Protein 5IZ4 (pdb70)

Nearest PDB structures (foldseek):
  5iz4-assembly1_A  TM=1.004E+00  e=1.289E-55  Paraburkholderia xenovorans LB400
  5bt9-assembly5_D  TM=8.718E-01  e=6.314E-19  Brucella canis ATCC 23365
  7ulh-assembly1_E  TM=8.656E-01  e=2.278E-17  Mycobacterium avium 104
  7ulh-assembly1_C  TM=8.323E-01  e=1.886E-17  Mycobacterium avium 104
  7ulh-assembly1_F  TM=8.378E-01  e=9.681E-17  Mycobacterium avium 104

InterPro domains:
  IPR002347 Short-chain dehydrogenase/reductase SDR [PF13561] (13-258)
  IPR002347 Short-chain dehydrogenase/reductase SDR [PR00080] (85-96)
  IPR002347 Short-chain dehydrogenase/reductase SDR [PR00080] (145-153)
  IPR002347 Short-chain dehydrogenase/reductase SDR [PR00080] (165-184)
  IPR002347 Short-chain dehydrogenase/reductase SDR [PR00081] (8-25)
  IPR002347 Short-chain dehydrogenase/reductase SDR [PR00081] (85-96)
  IPR002347 Short-chain dehydrogenase/reductase SDR [PR00081] (139-155)
  IPR002347 Short-chain dehydrogenase/reductase SDR [PR00081] (165-184)
  IPR002347 Short-chain dehydrogenase/reductase SDR [PR00081] (185-202)
  IPR002347 Short-chain dehydrogenase/reductase SDR [PR00081] (223-243)
  IPR020904 Short-chain dehydrogenase/reductase, conserved site [PS00061] (152-180)
  IPR036291 NAD(P)-binding domain superfamily [SSF51735] (8-260)

Organism: Paraburkholderia xenovorans (strain LB400) (NCBI:txid266265)

Sequence (247 aa):
QSSTPVCVITGSASGIGAATALRFAQQAGWSVAIGNFDDSTRDAASTVEALCRDAGAQTLIFDADVGKDADCRHHAVDMMVASRRWQRIDALINCAGTTRVIPHNAFDDQIDDFEFERVVYRVNLIGLYQMTRAAVPLLRESASATRRSTSVVNVSSLAGLNGTGSSIAYAASKGAVNTLTLSLARNLAPHIRVNALAPGMVDDDGGVLSRMTESAPLKRVSRPAEEIAELAWFLTAHAPAITGQVIIAAENGLLLG

Structure (mmCIF, N/CA/C/O backbone):
data_5IZ4
#
_entry.id   5IZ4
#
_cell.length_a   84.610
_cell.length_b   84.610
_cell.length_c   135.250
_cell.angle_alpha   90.000
_cell.angle_beta   90.000
_cell.angle_gamma   90.000
#
_symmetry.space_group_name_H-M   'I 4 2 2'
#
loop_
_entity.id
_entity.type
_entity.pdbx_description
1 polymer 'Putative short-chain dehydrogenase/reductase'
2 non-polymer "ADENOSINE-5'-DIPHOSPHATE"
3 non-polymer (4R)-2-METHYLPENTANE-2,4-DIOL
4 water water
#
loop_
_atom_site.group_PDB
_atom_site.id
_atom_site.type_symbol
_atom_site.label_atom_id
_atom_site.label_alt_id
_atom_site.label_comp_id
_atom_site.label_asym_id
_atom_site.label_entity_id
_atom_site.label_seq_id
_atom_site.pdbx_PDB_ins_code
_atom_site.Cartn_x
_atom_site.Cartn_y
_atom_site.Cartn_z
_atom_site.occupancy
_atom_site.B_iso_or_equiv
_atom_site.auth_seq_id
_atom_site.auth_comp_id
_atom_site.auth_asym_id
_atom_site.auth_atom_id
_atom_site.pdbx_PDB_model_num
ATOM 1 N N . GLN A 1 11 ? -5.783 10.612 13.974 1.00 52.91 3 GLN A N 1
ATOM 2 C CA . GLN A 1 11 ? -7.118 11.073 14.342 1.00 55.10 3 GLN A CA 1
ATOM 3 C C . GLN A 1 11 ? -7.062 12.384 15.116 1.00 52.12 3 GLN A C 1
ATOM 4 O O . GLN A 1 11 ? -6.009 12.778 15.614 1.00 50.05 3 GLN A O 1
ATOM 10 N N . SER A 1 12 ? -8.206 13.054 15.212 1.00 49.82 4 SER A N 1
ATOM 11 C CA . SER A 1 12 ? -8.277 14.314 15.937 1.00 48.37 4 SER A CA 1
ATOM 12 C C . SER A 1 12 ? -8.103 14.084 17.433 1.00 41.60 4 SER A C 1
ATOM 13 O O . SER A 1 12 ? -8.514 13.057 17.980 1.00 40.47 4 SER A O 1
ATOM 16 N N . SER A 1 13 ? -7.478 15.055 18.096 1.00 40.17 5 SER A N 1
ATOM 17 C CA . SER A 1 13 ? -7.313 15.020 19.542 1.00 38.18 5 SER A CA 1
ATOM 18 C C . SER A 1 13 ? -8.499 15.626 20.283 1.00 32.93 5 SER A C 1
ATOM 19 O O . SER A 1 13 ? -8.494 15.653 21.516 1.00 40.11 5 SER A O 1
ATOM 22 N N . THR A 1 14 ? -9.510 16.099 19.565 1.00 28.34 6 THR A N 1
ATOM 23 C CA . THR A 1 14 ? -10.728 16.631 20.149 1.00 26.36 6 THR A CA 1
ATOM 24 C C . THR A 1 14 ? -11.885 15.673 19.903 1.00 25.16 6 THR A C 1
ATOM 25 O O . THR A 1 14 ? -12.033 15.181 18.777 1.00 26.34 6 THR A O 1
ATOM 29 N N . PRO A 1 15 ? -12.718 15.378 20.904 1.00 24.93 7 PRO A N 1
ATOM 30 C CA . PRO A 1 15 ? -13.821 14.431 20.687 1.00 22.40 7 PRO A CA 1
ATOM 31 C C . PRO A 1 15 ? -14.841 14.971 19.691 1.00 26.69 7 PRO A C 1
ATOM 32 O O . PRO A 1 15 ? -14.982 16.183 19.500 1.00 25.24 7 PRO A O 1
ATOM 36 N N . VAL A 1 16 ? -15.556 14.044 19.054 1.00 21.93 8 VAL A N 1
ATOM 37 C CA . VAL A 1 16 ? -16.471 14.345 17.954 1.00 19.81 8 VAL A CA 1
ATOM 38 C C . VAL A 1 16 ? -17.882 13.890 18.309 1.00 18.09 8 VAL A C 1
ATOM 39 O O . VAL A 1 16 ? -18.083 12.746 18.745 1.00 18.82 8 VAL A O 1
ATOM 43 N N . CYS A 1 17 ? -18.859 14.769 18.082 1.00 17.24 9 CYS A N 1
ATOM 44 C CA . CYS A 1 17 ? -20.269 14.424 18.196 1.00 18.18 9 CYS A CA 1
ATOM 45 C C . CYS A 1 17 ? -20.935 14.531 16.833 1.00 21.08 9 CYS A C 1
ATOM 46 O O . CYS A 1 17 ? -20.763 15.537 16.136 1.00 20.24 9 CYS A O 1
ATOM 49 N N . VAL A 1 18 ? -21.679 13.489 16.450 1.00 19.51 10 VAL A N 1
ATOM 50 C CA . VAL A 1 18 ? -22.476 13.475 15.223 1.00 17.82 10 VAL A CA 1
ATOM 51 C C . VAL A 1 18 ? -23.942 13.641 15.606 1.00 21.79 10 VAL A C 1
ATOM 52 O O . VAL A 1 18 ? -24.453 12.905 16.458 1.00 17.55 10 VAL A O 1
ATOM 56 N N . ILE A 1 19 ? -24.625 14.605 14.990 1.00 15.29 11 ILE A N 1
ATOM 57 C CA . ILE A 1 19 ? -26.013 14.921 15.333 1.00 16.99 11 ILE A CA 1
ATOM 58 C C . ILE A 1 19 ? -26.853 14.840 14.061 1.00 19.51 11 ILE A C 1
ATOM 59 O O . ILE A 1 19 ? -26.651 15.637 13.137 1.00 23.20 11 ILE A O 1
ATOM 64 N N . THR A 1 20 ? -27.796 13.892 14.005 1.00 18.08 12 THR A N 1
ATOM 65 C CA . THR A 1 20 ? -28.776 13.966 12.923 1.00 17.41 12 THR A CA 1
ATOM 66 C C . THR A 1 20 ? -29.941 14.847 13.358 1.00 19.63 12 THR A C 1
ATOM 67 O O . THR A 1 20 ? -30.120 15.133 14.539 1.00 19.13 12 THR A O 1
ATOM 71 N N . GLY A 1 21 ? -30.739 15.282 12.384 1.00 18.03 13 GLY A N 1
ATOM 72 C CA . GLY A 1 21 ? -31.788 16.231 12.706 1.00 19.29 13 GLY A CA 1
ATOM 73 C C . GLY A 1 21 ? -31.245 17.525 13.254 1.00 21.72 13 GLY A C 1
ATOM 74 O O . GLY A 1 21 ? -31.906 18.179 14.072 1.00 23.00 13 GLY A O 1
ATOM 75 N N . SER A 1 22 ? -30.051 17.919 12.821 1.00 19.78 14 SER A N 1
ATOM 76 C CA . SER A 1 22 ? -29.328 19.009 13.461 1.00 20.01 14 SER A CA 1
ATOM 77 C C . SER A 1 22 ? -29.705 20.383 12.935 1.00 22.30 14 SER A C 1
ATOM 78 O O . SER A 1 22 ? -29.192 21.387 13.448 1.00 23.24 14 SER A O 1
ATOM 81 N N . ALA A 1 23 ? -30.595 20.462 11.943 1.00 22.35 15 ALA A N 1
ATOM 82 C CA . ALA A 1 23 ? -30.948 21.754 11.366 1.00 22.98 15 ALA A CA 1
ATOM 83 C C . ALA A 1 23 ? -31.867 22.579 12.253 1.00 24.76 15 ALA A C 1
ATOM 84 O O . ALA A 1 23 ? -31.979 23.793 12.043 1.00 24.20 15 ALA A O 1
ATOM 86 N N . SER A 1 24 ? -32.530 21.961 13.230 1.00 20.51 16 SER A N 1
ATOM 87 C CA . SER A 1 24 ? -33.548 22.670 13.990 1.00 23.23 16 SER A CA 1
ATOM 88 C C . SER A 1 24 ? -33.826 21.914 15.278 1.00 21.50 16 SER A C 1
ATOM 89 O O . SER A 1 24 ? -33.315 20.814 15.501 1.00 23.56 16 SER A O 1
ATOM 92 N N . GLY A 1 25 ? -34.645 22.538 16.124 1.00 25.69 17 GLY A N 1
ATOM 93 C CA . GLY A 1 25 ? -35.187 21.880 17.302 1.00 26.76 17 GLY A CA 1
ATOM 94 C C . GLY A 1 25 ? -34.119 21.306 18.210 1.00 22.85 17 GLY A C 1
ATOM 95 O O . GLY A 1 25 ? -33.085 21.932 18.480 1.00 21.76 17 GLY A O 1
ATOM 96 N N . ILE A 1 26 ? -34.379 20.088 18.692 1.00 20.64 18 ILE A N 1
ATOM 97 C CA . ILE A 1 26 ? -33.506 19.455 19.681 1.00 18.46 18 ILE A CA 1
ATOM 98 C C . ILE A 1 26 ? -32.118 19.208 19.103 1.00 21.64 18 ILE A C 1
ATOM 99 O O . ILE A 1 26 ? -31.103 19.412 19.778 1.00 22.25 18 ILE A O 1
ATOM 104 N N . GLY A 1 27 ? -32.046 18.746 17.853 1.00 18.23 19 GLY A N 1
ATOM 105 C CA . GLY A 1 27 ? -30.745 18.499 17.255 1.00 16.00 19 GLY A CA 1
ATOM 106 C C . GLY A 1 27 ? -29.904 19.757 17.153 1.00 16.90 19 GLY A C 1
ATOM 107 O O . GLY A 1 27 ? -28.710 19.749 17.474 1.00 20.42 19 GLY A O 1
ATOM 108 N N . ALA A 1 28 ? -30.515 20.860 16.712 1.00 20.60 20 ALA A N 1
ATOM 109 C CA . ALA A 1 28 ? -29.797 22.130 16.645 1.00 17.84 20 ALA A CA 1
ATOM 110 C C . ALA A 1 28 ? -29.289 22.545 18.021 1.00 19.72 20 ALA A C 1
ATOM 111 O O . ALA A 1 28 ? -28.138 22.975 18.173 1.00 21.89 20 ALA A O 1
ATOM 113 N N . ALA A 1 29 ? -30.147 22.444 19.033 1.00 20.91 21 ALA A N 1
ATOM 114 C CA . ALA A 1 29 ? -29.731 22.793 20.388 1.00 18.22 21 ALA A CA 1
ATOM 115 C C . ALA A 1 29 ? -28.627 21.869 20.888 1.00 18.79 21 ALA A C 1
ATOM 116 O O . ALA A 1 29 ? -27.753 22.297 21.654 1.00 20.94 21 ALA A O 1
ATOM 118 N N . THR A 1 30 ? -28.657 20.601 20.474 1.00 17.05 22 THR A N 1
ATOM 119 C CA . THR A 1 30 ? -27.652 19.646 20.935 1.00 20.17 22 THR A CA 1
ATOM 120 C C . THR A 1 30 ? -26.305 19.894 20.269 1.00 18.61 22 THR A C 1
ATOM 121 O O . THR A 1 30 ? -25.263 19.824 20.927 1.00 19.53 22 THR A O 1
ATOM 125 N N . ALA A 1 31 ? -26.300 20.189 18.966 1.00 18.74 23 ALA A N 1
ATOM 126 C CA . ALA A 1 31 ? -25.049 20.576 18.329 1.00 17.67 23 ALA A CA 1
ATOM 127 C C . ALA A 1 31 ? -24.417 21.751 19.066 1.00 20.29 23 ALA A C 1
ATOM 128 O O . ALA A 1 31 ? -23.213 21.750 19.347 1.00 20.24 23 ALA A O 1
ATOM 130 N N . LEU A 1 32 ? -25.225 22.751 19.416 1.00 18.17 24 LEU A N 1
ATOM 131 C CA . LEU A 1 32 ? -24.697 23.922 20.104 1.00 18.94 24 LEU A CA 1
ATOM 132 C C . LEU A 1 32 ? -24.116 23.553 21.466 1.00 20.31 24 LEU A C 1
ATOM 133 O O . LEU A 1 32 ? -23.030 24.019 21.834 1.00 21.17 24 LEU A O 1
ATOM 138 N N . ARG A 1 33 ? -24.816 22.705 22.221 1.00 19.81 25 ARG A N 1
ATOM 139 C CA . ARG A 1 33 ? -24.343 22.345 23.557 1.00 19.55 25 ARG A CA 1
ATOM 140 C C . ARG A 1 33 ? -23.018 21.595 23.493 1.00 20.88 25 ARG A C 1
ATOM 141 O O . ARG A 1 33 ? -22.119 21.840 24.310 1.00 22.14 25 ARG A O 1
ATOM 149 N N . PHE A 1 34 ? -22.876 20.672 22.537 1.00 20.27 26 PHE A N 1
ATOM 150 C CA . PHE A 1 34 ? -21.590 20.000 22.383 1.00 20.65 26 PHE A CA 1
ATOM 151 C C . PHE A 1 34 ? -20.517 20.981 21.921 1.00 18.64 26 PHE A C 1
ATOM 152 O O . PHE A 1 34 ? -19.369 20.908 22.374 1.00 20.95 26 PHE A O 1
ATOM 160 N N . ALA A 1 35 ? -20.882 21.935 21.054 1.00 21.51 27 ALA A N 1
ATOM 161 C CA . ALA A 1 35 ? -19.926 22.966 20.653 1.00 20.21 27 ALA A CA 1
ATOM 162 C C . ALA A 1 35 ? -19.451 23.780 21.854 1.00 23.73 27 ALA A C 1
ATOM 163 O O . ALA A 1 35 ? -18.263 24.107 21.968 1.00 22.82 27 ALA A O 1
ATOM 165 N N . GLN A 1 36 ? -20.369 24.117 22.763 1.00 19.44 28 GLN A N 1
ATOM 166 C CA A GLN A 1 36 ? -20.005 24.861 23.963 0.67 24.56 28 GLN A CA 1
ATOM 167 C CA B GLN A 1 36 ? -19.991 24.867 23.956 0.33 24.40 28 GLN A CA 1
ATOM 168 C C . GLN A 1 36 ? -19.075 24.067 24.870 1.00 27.19 28 GLN A C 1
ATOM 169 O O . GLN A 1 36 ? -18.317 24.662 25.645 1.00 26.23 28 GLN A O 1
ATOM 180 N N . ALA A 1 37 ? -19.113 22.742 24.783 1.00 24.25 29 ALA A N 1
ATOM 181 C CA . ALA A 1 37 ? -18.235 21.880 25.556 1.00 25.74 29 ALA A CA 1
ATOM 182 C C . ALA A 1 37 ? -16.864 21.704 24.920 1.00 30.21 29 ALA A C 1
ATOM 183 O O . ALA A 1 37 ? -16.011 21.021 25.501 1.00 30.23 29 ALA A O 1
ATOM 185 N N . GLY A 1 38 ? -16.627 22.296 23.752 1.00 27.57 30 GLY A N 1
ATOM 186 C CA . GLY A 1 38 ? -15.357 22.153 23.079 1.00 26.24 30 GLY A CA 1
ATOM 187 C C . GLY A 1 38 ? -15.284 21.019 22.085 1.00 27.70 30 GLY A C 1
ATOM 188 O O . GLY A 1 38 ? -14.243 20.859 21.434 1.00 34.40 30 GLY A O 1
ATOM 189 N N . TRP A 1 39 ? -16.353 20.242 21.927 1.00 20.77 31 TRP A N 1
ATOM 190 C CA . TRP A 1 39 ? -16.334 19.138 20.974 1.00 20.64 31 TRP A CA 1
ATOM 191 C C . TRP A 1 39 ? -16.439 19.647 19.542 1.00 21.61 31 TRP A C 1
ATOM 192 O O . TRP A 1 39 ? -16.996 20.716 19.272 1.00 25.20 31 TRP A O 1
ATOM 203 N N . SER A 1 40 ? -15.894 18.862 18.618 1.00 22.37 32 SER A N 1
ATOM 204 C CA . SER A 1 40 ? -16.171 19.055 17.205 1.00 21.75 32 SER A CA 1
ATOM 205 C C . SER A 1 40 ? -17.525 18.439 16.891 1.00 19.37 32 SER A C 1
ATOM 206 O O . SER A 1 40 ? -17.869 17.371 17.410 1.00 21.22 32 SER A O 1
ATOM 209 N N . VAL A 1 41 ? -18.309 19.105 16.047 1.00 20.58 33 VAL A N 1
ATOM 210 C CA . VAL A 1 41 ? -19.676 18.667 15.791 1.00 17.90 33 VAL A CA 1
ATOM 211 C C . VAL A 1 41 ? -19.859 18.430 14.301 1.00 20.13 33 VAL A C 1
ATOM 212 O O . VAL A 1 41 ? -19.462 19.264 13.474 1.00 24.32 33 VAL A O 1
ATOM 216 N N . ALA A 1 42 ? -20.408 17.261 13.965 1.00 17.39 34 ALA A N 1
ATOM 217 C CA . ALA A 1 42 ? -20.835 16.945 12.606 1.00 18.42 34 ALA A CA 1
ATOM 218 C C . ALA A 1 42 ? -22.336 17.210 12.541 1.00 22.38 34 ALA A C 1
ATOM 219 O O . ALA A 1 42 ? -23.132 16.496 13.165 1.00 20.81 34 ALA A O 1
ATOM 221 N N . ILE A 1 43 ? -22.710 18.256 11.813 1.00 18.72 35 ILE A N 1
ATOM 222 C CA . ILE A 1 43 ? -24.067 18.789 11.818 1.00 17.32 35 ILE A CA 1
ATOM 223 C C . ILE A 1 43 ? -24.848 18.110 10.701 1.00 24.16 35 ILE A C 1
ATOM 224 O O . ILE A 1 43 ? -24.594 18.342 9.514 1.00 25.48 35 ILE A O 1
ATOM 229 N N . GLY A 1 44 ? -25.793 17.256 11.077 1.00 19.60 36 GLY A N 1
ATOM 230 C CA . GLY A 1 44 ? -26.551 16.528 10.081 1.00 18.67 36 GLY A CA 1
ATOM 231 C C . GLY A 1 44 ? -27.729 17.306 9.552 1.00 22.35 36 GLY A C 1
ATOM 232 O O . GLY A 1 44 ? -28.709 17.532 10.266 1.00 24.24 36 GLY A O 1
ATOM 233 N N . ASN A 1 45 ? -27.626 17.734 8.301 1.00 20.56 37 ASN A N 1
ATOM 234 C CA . ASN A 1 45 ? -28.693 18.432 7.607 1.00 24.32 37 ASN A CA 1
ATOM 235 C C . ASN A 1 45 ? -29.521 17.432 6.810 1.00 22.39 37 ASN A C 1
ATOM 236 O O . ASN A 1 45 ? -28.997 16.442 6.295 1.00 26.86 37 ASN A O 1
ATOM 241 N N . PHE A 1 46 ? -30.823 17.710 6.695 1.00 23.06 38 PHE A N 1
ATOM 242 C CA . PHE A 1 46 ? -31.709 16.830 5.925 1.00 24.93 38 PHE A CA 1
ATOM 243 C C . PHE A 1 46 ? -31.521 17.041 4.420 1.00 24.97 38 PHE A C 1
ATOM 244 O O . PHE A 1 46 ? -30.935 16.197 3.733 1.00 31.09 38 PHE A O 1
ATOM 252 N N . ASP A 1 47 ? -32.018 18.156 3.882 1.00 27.16 39 ASP A N 1
ATOM 253 C CA . ASP A 1 47 ? -31.988 18.367 2.430 1.00 26.95 39 ASP A CA 1
ATOM 254 C C . ASP A 1 47 ? -31.918 19.865 2.139 1.00 27.44 39 ASP A C 1
ATOM 255 O O . ASP A 1 47 ? -31.614 20.671 3.019 1.00 29.05 39 ASP A O 1
ATOM 260 N N . ASP A 1 48 ? -32.201 20.252 0.887 1.00 29.52 40 ASP A N 1
ATOM 261 C CA . ASP A 1 48 ? -32.079 21.666 0.548 1.00 34.79 40 ASP A CA 1
ATOM 262 C C . ASP A 1 48 ? -33.038 22.534 1.354 1.00 35.09 40 ASP A C 1
ATOM 263 O O . ASP A 1 48 ? -32.718 23.690 1.656 1.00 35.71 40 ASP A O 1
ATOM 268 N N . SER A 1 49 ? -34.206 22.001 1.725 1.00 40.07 41 SER A N 1
ATOM 269 C CA . SER A 1 49 ? -35.188 22.806 2.443 1.00 41.38 41 SER A CA 1
ATOM 270 C C . SER A 1 49 ? -34.733 23.171 3.852 1.00 31.85 41 SER A C 1
ATOM 271 O O . SER A 1 49 ? -35.203 24.175 4.396 1.00 34.13 41 SER A O 1
ATOM 274 N N . THR A 1 50 ? -33.827 22.397 4.451 1.00 28.48 42 THR A N 1
ATOM 275 C CA . THR A 1 50 ? -33.346 22.668 5.802 1.00 30.91 42 THR A CA 1
ATOM 276 C C . THR A 1 50 ? -31.939 23.258 5.835 1.00 32.06 42 THR A C 1
ATOM 277 O O . THR A 1 50 ? -31.437 23.575 6.920 1.00 30.48 42 THR A O 1
ATOM 281 N N . ARG A 1 51 ? -31.311 23.463 4.675 1.00 30.78 43 ARG A N 1
ATOM 282 C CA . ARG A 1 51 ? -29.887 23.785 4.654 1.00 30.08 43 ARG A CA 1
ATOM 283 C C . ARG A 1 51 ? -29.598 25.157 5.252 1.00 29.87 43 ARG A C 1
ATOM 284 O O . ARG A 1 51 ? -28.583 25.334 5.934 1.00 30.58 43 ARG A O 1
ATOM 292 N N . ASP A 1 52 ? -30.458 26.148 4.994 1.00 31.14 44 ASP A N 1
ATOM 293 C CA . ASP A 1 52 ? -30.218 27.476 5.552 1.00 31.13 44 ASP A CA 1
ATOM 294 C C . ASP A 1 52 ? -30.223 27.436 7.071 1.00 31.35 44 ASP A C 1
ATOM 295 O O . ASP A 1 52 ? -29.367 28.054 7.719 1.00 33.31 44 ASP A O 1
ATOM 300 N N . ALA A 1 53 ? -31.179 26.710 7.656 1.00 29.99 45 ALA A N 1
ATOM 301 C CA . ALA A 1 53 ? -31.197 26.556 9.108 1.00 26.20 45 ALA A CA 1
ATOM 302 C C . ALA A 1 53 ? -29.931 25.866 9.600 1.00 28.69 45 ALA A C 1
ATOM 303 O O . ALA A 1 53 ? -29.338 26.278 10.607 1.00 24.91 45 ALA A O 1
ATOM 305 N N . ALA A 1 54 ? -29.502 24.811 8.899 1.00 27.37 46 ALA A N 1
ATOM 306 C CA . ALA A 1 54 ? -28.284 24.099 9.281 1.00 26.34 46 ALA A CA 1
ATOM 307 C C . ALA A 1 54 ? -27.070 25.021 9.261 1.00 23.13 46 ALA A C 1
ATOM 308 O O . ALA A 1 54 ? -26.192 24.929 10.131 1.00 24.91 46 ALA A O 1
ATOM 310 N N . SER A 1 55 ? -27.001 25.909 8.268 1.00 25.81 47 SER A N 1
ATOM 311 C CA . SER A 1 55 ? -25.864 26.818 8.159 1.00 27.74 47 SER A CA 1
ATOM 312 C C . SER A 1 55 ? -25.838 27.808 9.310 1.00 28.48 47 SER A C 1
ATOM 313 O O . SER A 1 55 ? -24.761 28.186 9.782 1.00 28.69 47 SER A O 1
ATOM 316 N N . THR A 1 56 ? -27.015 28.238 9.777 1.00 28.05 48 THR A N 1
ATOM 317 C CA . THR A 1 56 ? -27.078 29.086 10.962 1.00 27.02 48 THR A CA 1
ATOM 318 C C 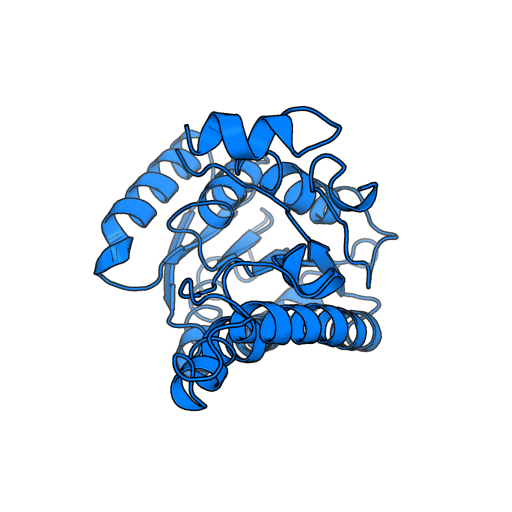. THR A 1 56 ? -26.618 28.327 12.199 1.00 26.67 48 THR A C 1
ATOM 319 O O . THR A 1 56 ? -25.869 28.868 13.022 1.00 25.92 48 THR A O 1
ATOM 323 N N . VAL A 1 57 ? -27.062 27.074 12.347 1.00 23.04 49 VAL A N 1
ATOM 324 C CA . VAL A 1 57 ? -26.584 26.235 13.446 1.00 23.34 49 VAL A CA 1
ATOM 325 C C . VAL A 1 57 ? -25.064 26.125 13.406 1.00 24.93 49 VAL A C 1
ATOM 326 O O . VAL A 1 57 ? -24.391 26.259 14.437 1.00 22.30 49 VAL A O 1
ATOM 330 N N . GLU A 1 58 ? -24.498 25.900 12.214 1.00 23.76 50 GLU A N 1
ATOM 331 C CA . GLU A 1 58 ? -23.045 25.801 12.106 1.00 26.81 50 GLU A CA 1
ATOM 332 C C . GLU A 1 58 ? -22.371 27.095 12.532 1.00 25.52 50 GLU A C 1
ATOM 333 O O . GLU A 1 58 ? -21.361 27.069 13.248 1.00 24.38 50 GLU A O 1
ATOM 339 N N . ALA A 1 59 ? -22.910 28.240 12.098 1.00 24.46 51 ALA A N 1
ATOM 340 C CA . ALA A 1 59 ? -22.314 29.520 12.465 1.00 27.93 51 ALA A CA 1
ATOM 341 C C . ALA A 1 59 ? -22.312 29.705 13.974 1.00 26.94 51 ALA A C 1
ATOM 342 O O . ALA A 1 59 ? -21.334 30.199 14.548 1.00 27.87 51 ALA A O 1
ATOM 344 N N . LEU A 1 60 ? -23.394 29.304 14.634 1.00 24.14 52 LEU A N 1
ATOM 345 C CA . LEU A 1 60 ? -23.457 29.435 16.087 1.00 23.69 52 LEU A CA 1
ATOM 346 C C . LEU A 1 60 ? -22.476 28.493 16.781 1.00 22.60 52 LEU A C 1
ATOM 347 O O . LEU A 1 60 ? -21.872 28.859 17.800 1.00 24.50 52 LEU A O 1
ATOM 352 N N . CYS A 1 61 ? -22.318 27.274 16.257 1.00 24.92 53 CYS A N 1
ATOM 353 C CA . CYS A 1 61 ? -21.373 26.329 16.848 1.00 22.44 53 CYS A CA 1
ATOM 354 C C . CYS A 1 61 ? -19.936 26.808 16.686 1.00 27.01 53 CYS A C 1
ATOM 355 O O . CYS A 1 61 ? -19.105 26.618 17.586 1.00 24.99 53 CYS A O 1
ATOM 358 N N . ARG A 1 62 ? -19.618 27.407 15.535 1.00 23.14 54 ARG A N 1
ATOM 359 C CA . ARG A 1 62 ? -18.282 27.958 15.341 1.00 24.28 54 ARG A CA 1
ATOM 360 C C . ARG A 1 62 ? -18.045 29.151 16.254 1.00 26.40 54 ARG A C 1
ATOM 361 O O . ARG A 1 62 ? -16.930 29.350 16.751 1.00 29.20 54 ARG A O 1
ATOM 369 N N . ASP A 1 63 ? -19.079 29.970 16.462 1.00 28.67 55 ASP A N 1
ATOM 370 C CA . ASP A 1 63 ? -18.972 31.086 17.394 1.00 26.37 55 ASP A CA 1
ATOM 371 C C . ASP A 1 63 ? -18.735 30.590 18.812 1.00 26.73 55 ASP A C 1
ATOM 372 O O . ASP A 1 63 ? -18.038 31.248 19.599 1.00 30.83 55 ASP A O 1
ATOM 377 N N . ALA A 1 64 ? -19.310 29.437 19.148 1.00 26.66 56 ALA A N 1
ATOM 378 C CA . ALA A 1 64 ? -19.069 28.775 20.423 1.00 23.87 56 ALA A CA 1
ATOM 379 C C . ALA A 1 64 ? -17.680 28.168 20.498 1.00 32.42 56 ALA A C 1
ATOM 380 O O . ALA A 1 64 ? -17.290 27.704 21.572 1.00 32.44 56 ALA A O 1
ATOM 382 N N . GLY A 1 65 ? -16.942 28.148 19.388 1.00 28.86 57 GLY A N 1
ATOM 383 C CA . GLY A 1 65 ? -15.562 27.718 19.376 1.00 36.94 57 GLY A CA 1
ATOM 384 C C . GLY A 1 65 ? -15.299 26.336 18.823 1.00 34.43 57 GLY A C 1
ATOM 385 O O . GLY A 1 65 ? -14.160 25.864 18.918 1.00 35.22 57 GLY A O 1
ATOM 386 N N . ALA A 1 66 ? -16.301 25.679 18.242 1.00 28.54 58 ALA A N 1
ATOM 387 C CA . ALA A 1 66 ? -16.169 24.302 17.782 1.00 25.82 58 ALA A CA 1
ATOM 388 C C . ALA A 1 66 ? -15.748 24.223 16.322 1.00 26.62 58 ALA A C 1
ATOM 389 O O . ALA A 1 66 ? -16.205 25.007 15.483 1.00 27.40 58 ALA A O 1
ATOM 391 N N . GLN A 1 67 ? -14.892 23.247 16.020 1.00 24.31 59 GLN A N 1
ATOM 392 C CA . GLN A 1 67 ? -14.751 22.795 14.644 1.00 26.92 59 GLN A CA 1
ATOM 393 C C . GLN A 1 67 ? -16.047 22.142 14.182 1.00 27.90 59 GLN A C 1
ATOM 394 O O . GLN A 1 67 ? -16.728 21.459 14.953 1.00 26.54 59 GLN A O 1
ATOM 400 N N . THR A 1 68 ? -16.380 22.336 12.906 1.00 24.28 60 THR A N 1
ATOM 401 C CA . THR A 1 68 ? -17.674 21.912 12.390 1.00 22.52 60 THR A CA 1
ATOM 402 C C . THR A 1 68 ? -17.515 21.273 11.020 1.00 28.01 60 THR A C 1
ATOM 403 O O . THR A 1 68 ? -16.533 21.501 10.306 1.00 29.59 60 THR A O 1
ATOM 407 N N . LEU A 1 69 ? -18.521 20.482 10.659 1.00 26.39 61 LEU A N 1
ATOM 408 C CA . LEU A 1 69 ? -18.770 20.124 9.269 1.00 30.22 61 LEU A CA 1
ATOM 409 C C . LEU A 1 69 ? -20.263 19.876 9.144 1.00 28.08 61 LEU A C 1
ATOM 410 O O . LEU A 1 69 ? -20.909 19.475 10.109 1.00 28.21 61 LEU A O 1
ATOM 415 N N . ILE A 1 70 ? -20.815 20.132 7.963 1.00 24.36 62 ILE A N 1
ATOM 416 C CA . ILE A 1 70 ? -22.219 19.846 7.691 1.00 21.54 62 ILE A CA 1
ATOM 417 C C . ILE A 1 70 ? -22.271 18.685 6.721 1.00 22.11 62 ILE A C 1
ATOM 418 O O . ILE A 1 70 ? -21.566 18.689 5.702 1.00 26.62 62 ILE A O 1
ATOM 423 N N . PHE A 1 71 ? -23.113 17.700 7.015 1.00 21.99 63 PHE A N 1
ATOM 424 C CA . PHE A 1 71 ? -23.379 16.645 6.050 1.00 25.49 63 PHE A CA 1
ATOM 425 C C . PHE A 1 71 ? -24.870 16.580 5.749 1.00 25.60 63 PHE A C 1
ATOM 426 O O . PHE A 1 71 ? -25.709 16.858 6.614 1.00 28.52 63 PHE A O 1
ATOM 434 N N . ASP A 1 72 ? -25.191 16.246 4.501 1.00 24.07 64 ASP A N 1
ATOM 435 C CA . ASP A 1 72 ? -26.561 15.920 4.138 1.00 23.29 64 ASP A CA 1
ATOM 436 C C . ASP A 1 72 ? -26.771 14.423 4.304 1.00 25.10 64 ASP A C 1
ATOM 437 O O . ASP A 1 72 ? -25.895 13.625 3.955 1.00 28.32 64 ASP A O 1
ATOM 442 N N . ALA A 1 73 ? -27.934 14.042 4.837 1.00 25.85 65 ALA A N 1
ATOM 443 C CA . ALA A 1 73 ? -28.311 12.633 4.860 1.00 26.18 65 ALA A CA 1
ATOM 444 C C . ALA A 1 73 ? -29.806 12.495 5.089 1.00 24.56 65 ALA A C 1
ATOM 445 O O . ALA A 1 73 ? -30.360 13.103 6.008 1.00 26.43 65 ALA A O 1
ATOM 447 N N . ASP A 1 74 ? -30.449 11.702 4.249 1.00 20.99 66 ASP A N 1
ATOM 448 C CA . ASP A 1 74 ? -31.787 11.190 4.512 1.00 23.04 66 ASP A CA 1
ATOM 449 C C . ASP A 1 74 ? -31.539 9.876 5.239 1.00 20.09 66 ASP A C 1
ATOM 450 O O . ASP A 1 74 ? -31.117 8.896 4.627 1.00 21.98 66 ASP A O 1
ATOM 455 N N . VAL A 1 75 ? -31.750 9.858 6.559 1.00 19.12 67 VAL A N 1
ATOM 456 C CA . VAL A 1 75 ? -31.321 8.691 7.326 1.00 18.36 67 VAL A CA 1
ATOM 457 C C . VAL A 1 75 ? -32.109 7.440 6.952 1.00 19.49 67 VAL A C 1
ATOM 458 O O . VAL A 1 75 ? -31.655 6.323 7.233 1.00 20.97 67 VAL A O 1
ATOM 462 N N . GLY A 1 76 ? -33.272 7.581 6.316 1.00 20.81 68 GLY A N 1
ATOM 463 C CA . GLY A 1 76 ? -33.979 6.411 5.832 1.00 22.16 68 GLY A CA 1
ATOM 464 C C . GLY A 1 76 ? -33.242 5.657 4.740 1.00 21.69 68 GLY A C 1
ATOM 465 O O . GLY A 1 76 ? -33.576 4.501 4.455 1.00 22.17 68 GLY A O 1
ATOM 466 N N . LYS A 1 77 ? -32.254 6.291 4.111 1.00 21.67 69 LYS A N 1
ATOM 467 C CA . LYS A 1 77 ? -31.453 5.653 3.076 1.00 22.73 69 LYS A CA 1
ATOM 468 C C . LYS A 1 77 ? -30.142 5.196 3.698 1.00 22.71 69 LYS A C 1
ATOM 469 O O . LYS A 1 77 ? -29.350 6.024 4.156 1.00 21.48 69 LYS A O 1
ATOM 475 N N . ASP A 1 78 ? -29.901 3.886 3.694 1.00 22.22 70 ASP A N 1
ATOM 476 C CA . ASP A 1 78 ? -28.702 3.377 4.351 1.00 21.05 70 ASP A CA 1
ATOM 477 C C . ASP A 1 78 ? -27.436 3.976 3.754 1.00 21.55 70 ASP A C 1
ATOM 478 O O . ASP A 1 78 ? -26.468 4.235 4.476 1.00 22.15 70 ASP A O 1
ATOM 483 N N . ALA A 1 79 ? -27.409 4.179 2.429 1.00 19.79 71 ALA A N 1
ATOM 484 C CA . ALA A 1 79 ? -26.211 4.727 1.799 1.00 22.02 71 ALA A CA 1
ATOM 485 C C . ALA A 1 79 ? -25.921 6.134 2.304 1.00 23.47 71 ALA A C 1
ATOM 486 O O . ALA A 1 79 ? -24.756 6.534 2.406 1.00 24.53 71 ALA A O 1
ATOM 488 N N . ASP A 1 80 ? -26.971 6.912 2.586 1.00 21.87 72 ASP A N 1
ATOM 489 C CA . ASP A 1 80 ? -26.771 8.262 3.106 1.00 19.09 72 ASP A CA 1
ATOM 490 C C . ASP A 1 80 ? -26.119 8.220 4.482 1.00 23.97 72 ASP A C 1
ATOM 491 O O . ASP A 1 80 ? -25.266 9.058 4.794 1.00 22.42 72 ASP A O 1
ATOM 496 N N . CYS A 1 81 ? -26.509 7.244 5.309 1.00 23.89 73 CYS A N 1
ATOM 497 C CA . CYS A 1 81 ? -25.901 7.093 6.630 1.00 17.82 73 CYS A CA 1
ATOM 498 C C . CYS A 1 81 ? -24.434 6.712 6.506 1.00 20.69 73 CYS A C 1
ATOM 499 O O . CYS A 1 81 ? -23.578 7.279 7.193 1.00 21.58 73 CYS A O 1
ATOM 502 N N . ARG A 1 82 ? -24.122 5.769 5.615 1.00 20.97 74 ARG A N 1
ATOM 503 C CA . ARG A 1 82 ? -22.735 5.355 5.426 1.00 22.19 74 ARG A CA 1
ATOM 504 C C . ARG A 1 82 ? -21.880 6.494 4.891 1.00 24.43 74 ARG A C 1
ATOM 505 O O . ARG A 1 82 ? -20.744 6.687 5.342 1.00 25.44 74 ARG A O 1
ATOM 513 N N . HIS A 1 83 ? -22.383 7.223 3.887 1.00 23.93 75 HIS A N 1
ATOM 514 C CA A HIS A 1 83 ? -21.627 8.348 3.347 0.51 24.17 75 HIS A CA 1
ATOM 515 C CA B HIS A 1 83 ? -21.626 8.346 3.346 0.49 24.19 75 HIS A CA 1
ATOM 516 C C . HIS A 1 83 ? -21.364 9.400 4.416 1.00 24.74 75 HIS A C 1
ATOM 517 O O . HIS A 1 83 ? -20.268 9.974 4.477 1.00 26.10 75 HIS A O 1
ATOM 530 N N . ALA A 1 84 ? -22.360 9.668 5.263 1.00 24.32 76 ALA A N 1
ATOM 531 C CA . ALA A 1 84 ? -22.197 10.665 6.321 1.00 20.22 76 ALA A CA 1
ATOM 532 C C . ALA A 1 84 ? -21.074 10.273 7.271 1.00 24.86 76 ALA A C 1
ATOM 533 O O . ALA A 1 84 ? -20.212 11.096 7.613 1.00 26.62 76 ALA A O 1
ATOM 535 N N . VAL A 1 85 ? -21.057 9.007 7.698 1.00 20.30 77 VAL A N 1
ATOM 536 C CA . VAL A 1 85 ? -20.000 8.551 8.590 1.00 26.18 77 VAL A CA 1
ATOM 537 C C . VAL A 1 85 ? -18.653 8.583 7.883 1.00 24.59 77 VAL A C 1
ATOM 538 O O . VAL A 1 85 ? -17.630 8.921 8.492 1.00 23.23 77 VAL A O 1
ATOM 542 N N . ASP A 1 86 ? -18.628 8.262 6.579 1.00 21.55 78 ASP A N 1
ATOM 543 C CA . ASP A 1 86 ? -17.381 8.363 5.827 1.00 26.37 78 ASP A CA 1
ATOM 544 C C . ASP A 1 86 ? -16.849 9.789 5.828 1.00 24.85 78 ASP A C 1
ATOM 545 O O . ASP A 1 86 ? -15.636 10.002 5.923 1.00 27.41 78 ASP A O 1
ATOM 550 N N . MET A 1 87 ? -17.742 10.776 5.693 1.00 25.78 79 MET A N 1
ATOM 551 C CA A MET A 1 87 ? -17.304 12.169 5.698 0.66 31.35 79 MET A CA 1
ATOM 552 C CA B MET A 1 87 ? -17.318 12.174 5.705 0.34 31.16 79 MET A CA 1
ATOM 553 C C . MET A 1 87 ? -16.703 12.547 7.045 1.00 30.42 79 MET A C 1
ATOM 554 O O . MET A 1 87 ? -15.665 13.220 7.103 1.00 26.92 79 MET A O 1
ATOM 563 N N . VAL A 1 88 ? -17.339 12.121 8.136 1.00 24.40 80 VAL A N 1
ATOM 564 C CA . VAL A 1 88 ? -16.830 12.386 9.475 1.00 25.00 80 VAL A CA 1
ATOM 565 C C . VAL A 1 88 ? -15.509 11.665 9.697 1.00 25.59 80 VAL A C 1
ATOM 566 O O . VAL A 1 88 ? -14.562 12.233 10.257 1.00 29.48 80 VAL A O 1
ATOM 570 N N . ALA A 1 89 ? -15.423 10.404 9.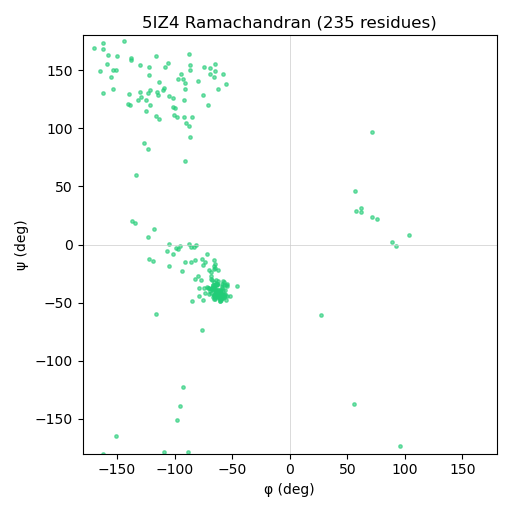265 1.00 27.78 81 ALA A N 1
ATOM 571 C CA . ALA A 1 89 ? -14.185 9.648 9.416 1.00 27.67 81 ALA A CA 1
ATOM 572 C C . ALA A 1 89 ? -13.033 10.326 8.688 1.00 31.97 81 ALA A C 1
ATOM 573 O O . ALA A 1 89 ? -11.922 10.413 9.220 1.00 30.47 81 ALA A O 1
ATOM 575 N N . SER A 1 90 ? -13.278 10.816 7.470 1.00 28.87 82 SER A N 1
ATOM 576 C CA . SER A 1 90 ? -12.207 11.444 6.701 1.00 31.70 82 SER A CA 1
ATOM 577 C C . SER A 1 90 ? -11.699 12.710 7.373 1.00 33.39 82 SER A C 1
ATOM 578 O O . SER A 1 90 ? -10.500 13.008 7.307 1.00 37.44 82 SER A O 1
ATOM 581 N N . ARG A 1 91 ? -12.586 13.455 8.029 1.00 29.36 83 ARG A N 1
ATOM 582 C CA A ARG A 1 91 ? -12.198 14.730 8.622 0.26 30.51 83 ARG A CA 1
ATOM 583 C CA B ARG A 1 91 ? -12.200 14.730 8.619 0.74 29.66 83 ARG A CA 1
ATOM 584 C C . ARG A 1 91 ? -11.485 14.540 9.957 1.00 32.94 83 ARG A C 1
ATOM 585 O O . ARG A 1 91 ? -10.419 15.122 10.186 1.00 33.19 83 ARG A O 1
ATOM 600 N N . TRP A 1 92 ? -12.052 13.726 10.855 1.00 25.91 84 TRP A N 1
ATOM 601 C CA . TRP A 1 92 ? -11.518 13.611 12.209 1.00 25.85 84 TRP A CA 1
ATOM 602 C C . TRP A 1 92 ? -11.118 12.203 12.634 1.00 28.84 84 TRP A C 1
ATOM 603 O O . TRP A 1 92 ? -10.477 12.061 13.683 1.00 27.62 84 TRP A O 1
ATOM 614 N N . GLN A 1 93 ? -11.498 11.165 11.884 1.00 29.13 85 GLN A N 1
ATOM 615 C CA . GLN A 1 93 ? -11.128 9.776 12.190 1.00 27.90 85 GLN A CA 1
ATOM 616 C C . GLN A 1 93 ? -11.576 9.328 13.583 1.00 30.89 85 GLN A C 1
ATOM 617 O O . GLN A 1 93 ? -10.951 8.457 14.199 1.00 29.97 85 GLN A O 1
ATOM 619 N N . ARG A 1 94 ? -12.663 9.897 14.096 1.00 29.72 86 ARG A N 1
ATOM 620 C CA . ARG A 1 94 ? -13.235 9.424 15.348 1.00 28.04 86 ARG A CA 1
ATOM 621 C C . ARG A 1 94 ? -14.685 9.864 15.427 1.00 24.56 86 ARG A C 1
ATOM 622 O O . ARG A 1 94 ? -15.098 10.831 14.777 1.00 25.56 86 ARG A O 1
ATOM 630 N N . ILE A 1 95 ? -15.453 9.114 16.216 1.00 19.18 87 ILE A N 1
ATOM 631 C CA . ILE A 1 95 ? -16.807 9.477 16.626 1.00 19.52 87 ILE A CA 1
ATOM 632 C C . ILE A 1 95 ? -16.938 9.107 18.096 1.00 25.81 87 ILE A C 1
ATOM 633 O O . ILE A 1 95 ? -16.764 7.939 18.465 1.00 23.53 87 ILE A O 1
ATOM 638 N N . ASP A 1 96 ? -17.226 10.093 18.938 1.00 19.34 88 ASP A N 1
ATOM 639 C CA . ASP A 1 96 ? -17.344 9.841 20.369 1.00 16.50 88 ASP A CA 1
ATOM 640 C C . ASP A 1 96 ? -18.783 9.831 20.857 1.00 20.55 88 ASP A C 1
ATOM 641 O O . ASP A 1 96 ? -19.054 9.298 21.939 1.00 19.75 88 ASP A O 1
ATOM 646 N N . ALA A 1 97 ? -19.708 10.404 20.091 1.00 21.07 89 ALA A N 1
ATOM 647 C CA . ALA A 1 97 ? -21.119 10.390 20.450 1.00 20.21 89 ALA A CA 1
ATOM 648 C C . ALA A 1 97 ? -21.940 10.547 19.178 1.00 20.03 89 ALA A C 1
ATOM 649 O O . ALA A 1 97 ? -21.537 11.269 18.269 1.00 18.74 89 ALA A O 1
ATOM 651 N N . LEU A 1 98 ? -23.086 9.872 19.134 1.00 15.62 90 LEU A N 1
ATOM 652 C CA . LEU A 1 98 ? -24.067 10.023 18.063 1.00 18.82 90 LEU A CA 1
ATOM 653 C C . LEU A 1 98 ? -25.390 10.372 18.726 1.00 19.64 90 LEU A C 1
ATOM 654 O O . LEU A 1 98 ? -25.848 9.641 19.608 1.00 16.60 90 LEU A O 1
ATOM 659 N N . ILE A 1 99 ? -25.995 11.484 18.319 1.00 16.47 91 ILE A N 1
ATOM 660 C CA . ILE A 1 99 ? -27.292 11.907 18.845 1.00 15.63 91 ILE A CA 1
ATOM 661 C C . ILE A 1 99 ? -28.292 11.819 17.692 1.00 19.63 91 ILE A C 1
ATOM 662 O O . ILE A 1 99 ? -28.256 12.630 16.756 1.00 17.37 91 ILE A O 1
ATOM 667 N N . ASN A 1 100 ? -29.187 10.835 17.752 1.00 17.61 92 ASN A N 1
ATOM 668 C CA . ASN A 1 100 ? -30.159 10.586 16.686 1.00 18.22 92 ASN A CA 1
ATOM 669 C C . ASN A 1 100 ? -31.389 11.458 16.911 1.00 19.85 92 ASN A C 1
ATOM 670 O O . ASN A 1 100 ? -32.334 11.060 17.589 1.00 18.09 92 ASN A O 1
ATOM 675 N N . CYS A 1 101 ? -31.396 12.652 16.308 1.00 17.85 93 CYS A N 1
ATOM 676 C CA . CYS A 1 101 ? -32.532 13.561 16.421 1.00 19.17 93 CYS A CA 1
ATOM 677 C C . CYS A 1 101 ? -33.362 13.653 15.148 1.00 21.26 93 CYS A C 1
ATOM 678 O O . CYS A 1 101 ? -34.408 14.309 15.162 1.00 20.15 93 CYS A O 1
ATOM 681 N N . ALA A 1 102 ? -32.931 13.026 14.061 1.00 16.44 94 ALA A N 1
ATOM 682 C CA . ALA A 1 102 ? -33.735 13.032 12.848 1.00 19.27 94 ALA A CA 1
ATOM 683 C C . ALA A 1 102 ? -35.059 12.328 13.116 1.00 21.86 94 ALA A C 1
ATOM 684 O O . ALA A 1 102 ? -35.090 11.255 13.729 1.00 21.61 94 ALA A O 1
ATOM 686 N N . GLY A 1 103 ? -36.153 12.941 12.680 1.00 20.27 95 GLY A N 1
ATOM 687 C CA . GLY A 1 103 ? -37.449 12.314 12.879 1.00 21.41 95 GLY A CA 1
ATOM 688 C C . GLY A 1 103 ? -38.521 13.038 12.101 1.00 20.10 95 GLY A C 1
ATOM 689 O O . GLY A 1 103 ? -38.305 14.130 11.569 1.00 26.16 95 GLY A O 1
ATOM 690 N N . THR A 1 104 ? -39.689 12.406 12.030 1.00 21.41 96 THR A N 1
ATOM 691 C CA . THR A 1 104 ? -40.801 13.018 11.325 1.00 21.77 96 THR A CA 1
ATOM 692 C C . THR A 1 104 ? -42.109 12.572 11.955 1.00 26.10 96 THR A C 1
ATOM 693 O O . THR A 1 104 ? -42.165 11.588 12.697 1.00 24.05 96 THR A O 1
ATOM 697 N N . THR A 1 105 ? -43.160 13.327 11.663 1.00 22.99 97 THR A N 1
ATOM 698 C CA . THR A 1 105 ? -44.509 12.961 12.070 1.00 26.20 97 THR A CA 1
ATOM 699 C C . THR A 1 105 ? -45.496 13.748 11.226 1.00 26.41 97 THR A C 1
ATOM 700 O O . THR A 1 105 ? -45.118 14.524 10.345 1.00 24.23 97 THR A O 1
ATOM 704 N N . ARG A 1 106 ? -46.774 13.512 11.495 1.00 26.31 98 ARG A N 1
ATOM 705 C CA . ARG A 1 106 ? -47.863 14.328 10.980 1.00 26.13 98 ARG A CA 1
ATOM 706 C C . ARG A 1 106 ? -49.006 14.198 11.972 1.00 28.45 98 ARG A C 1
ATOM 707 O O . ARG A 1 106 ? -49.305 13.087 12.421 1.00 23.61 98 ARG A O 1
ATOM 715 N N . VAL A 1 107 ? -49.614 15.324 12.341 1.00 23.14 99 VAL A N 1
ATOM 716 C CA . VAL A 1 107 ? -50.689 15.291 13.328 1.00 20.41 99 VAL A CA 1
ATOM 717 C C . VAL A 1 107 ? -51.922 14.644 12.710 1.00 20.31 99 VAL A C 1
ATOM 718 O O . VAL A 1 107 ? -52.466 15.137 11.713 1.00 20.63 99 VAL A O 1
ATOM 722 N N . ILE A 1 108 ? -52.363 13.538 13.304 1.00 18.00 100 ILE A N 1
ATOM 723 C CA . ILE A 1 108 ? -53.597 12.841 12.940 1.00 19.60 100 ILE A CA 1
ATOM 724 C C . ILE A 1 108 ? -54.240 12.373 14.238 1.00 21.38 100 ILE A C 1
ATOM 725 O O . ILE A 1 108 ? -53.604 11.613 14.975 1.00 20.11 100 ILE A O 1
ATOM 730 N N . PRO A 1 109 ? -55.471 12.775 14.555 1.00 21.24 101 PRO A N 1
ATOM 731 C CA . PRO A 1 109 ? -56.091 12.324 15.811 1.00 21.77 101 PRO A CA 1
ATOM 732 C C . PRO A 1 109 ? -56.111 10.804 15.913 1.00 22.96 101 PRO A C 1
ATOM 733 O O . PRO A 1 109 ? -56.393 10.104 14.938 1.00 20.74 101 PRO A O 1
ATOM 737 N N . HIS A 1 110 ? -55.797 10.298 17.114 1.00 22.76 102 HIS A N 1
ATOM 7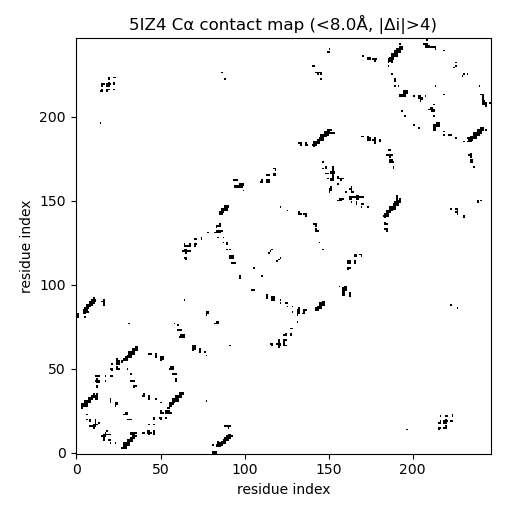38 C CA . HIS A 1 110 ? -55.686 8.856 17.310 1.00 19.87 102 HIS A CA 1
ATOM 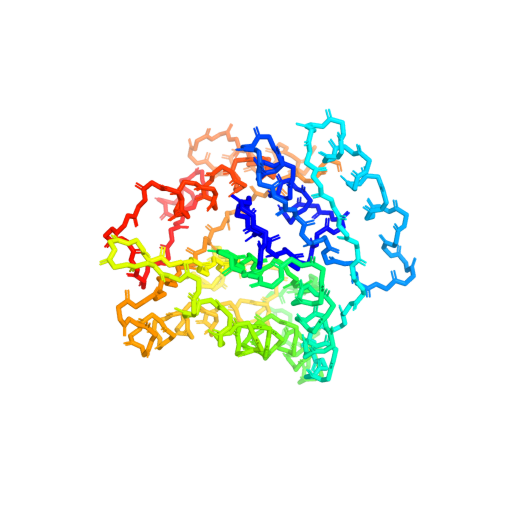739 C C . HIS A 1 110 ? -57.020 8.143 17.140 1.00 20.93 102 HIS A C 1
ATOM 740 O O . HIS A 1 110 ? -57.034 6.929 16.899 1.00 21.25 102 HIS A O 1
ATOM 747 N N . ASN A 1 111 ? -58.136 8.860 17.276 1.00 20.50 103 ASN A N 1
ATOM 748 C CA . ASN A 1 111 ? -59.459 8.280 17.097 1.00 21.93 103 ASN A CA 1
ATOM 749 C C . ASN A 1 111 ? -60.007 8.477 15.690 1.00 21.19 103 ASN A C 1
ATOM 750 O O . ASN A 1 111 ? -61.112 8.011 15.400 1.00 26.77 103 ASN A O 1
ATOM 755 N N . ALA A 1 112 ? -59.269 9.150 14.809 1.00 20.31 104 ALA A N 1
ATOM 756 C CA . ALA A 1 112 ? -59.670 9.272 13.409 1.00 20.00 104 ALA A CA 1
ATOM 757 C C . ALA A 1 112 ? -59.057 8.113 12.622 1.00 22.51 104 ALA A C 1
ATOM 758 O O . ALA A 1 112 ? -58.115 8.272 11.848 1.00 21.35 104 ALA A O 1
ATOM 760 N N . PHE A 1 113 ? -59.604 6.913 12.868 1.00 22.69 105 PHE A N 1
ATOM 761 C CA . PHE A 1 113 ? -59.036 5.699 12.280 1.00 26.07 105 PHE A CA 1
ATOM 762 C C . PHE A 1 113 ? -58.995 5.760 10.765 1.00 22.85 105 PHE A C 1
ATOM 763 O O . PHE A 1 113 ? -58.092 5.183 10.148 1.00 27.43 105 PHE A O 1
ATOM 771 N N . ASP A 1 114 ? -59.954 6.450 10.150 1.00 23.34 106 ASP A N 1
ATOM 772 C CA A ASP A 1 114 ? -60.157 6.601 8.720 0.51 28.06 106 ASP A CA 1
ATOM 773 C CA B ASP A 1 114 ? -59.986 6.435 8.694 0.49 27.57 106 ASP A CA 1
ATOM 774 C C . ASP A 1 114 ? -59.200 7.592 8.075 1.00 26.58 106 ASP A C 1
ATOM 775 O O . ASP A 1 114 ? -59.290 7.811 6.864 1.00 29.22 106 ASP A O 1
ATOM 784 N N . GLN A 1 115 ? -58.349 8.257 8.854 1.00 21.76 107 GLN A N 1
ATOM 785 C CA . GLN A 1 115 ? -57.492 9.319 8.341 1.00 20.69 107 GLN A CA 1
ATOM 786 C C . GLN A 1 115 ? -56.010 8.998 8.478 1.00 21.15 107 GLN A C 1
ATOM 787 O O . GLN A 1 115 ? -55.172 9.889 8.312 1.00 22.59 107 GLN A O 1
ATOM 793 N N . ILE A 1 116 ? -55.664 7.750 8.759 1.00 22.77 108 ILE A N 1
ATOM 794 C CA . ILE A 1 116 ? -54.283 7.296 8.723 1.00 22.99 108 ILE A CA 1
ATOM 795 C C . ILE A 1 116 ? -54.252 6.017 7.894 1.00 25.91 108 ILE A C 1
ATOM 796 O O . ILE A 1 116 ? -55.270 5.330 7.755 1.00 24.84 108 ILE A O 1
ATOM 801 N N . ASP A 1 117 ? -53.100 5.721 7.289 1.00 18.56 109 ASP A N 1
ATOM 802 C CA . ASP A 1 117 ? -52.990 4.511 6.471 1.00 20.36 109 ASP A CA 1
ATOM 803 C C . ASP A 1 117 ? -51.609 3.893 6.624 1.00 19.64 109 ASP A C 1
ATOM 804 O O . ASP A 1 117 ? -50.718 4.455 7.268 1.00 22.25 109 ASP A O 1
ATOM 809 N N . ASP A 1 118 ? -51.435 2.722 5.999 1.00 20.03 110 ASP A N 1
ATOM 810 C CA . ASP A 1 118 ? -50.154 2.029 6.081 1.00 18.43 110 ASP A CA 1
ATOM 811 C C . ASP A 1 118 ? -49.018 2.891 5.540 1.00 17.75 110 ASP A C 1
ATOM 812 O O . ASP A 1 118 ? -47.906 2.867 6.084 1.00 18.44 110 ASP A O 1
ATOM 817 N N . PHE A 1 119 ? -49.288 3.686 4.494 1.00 21.38 111 PHE A N 1
ATOM 818 C CA . PHE A 1 119 ? -48.272 4.589 3.958 1.00 18.75 111 PHE A CA 1
ATOM 819 C C . PHE A 1 119 ? -47.663 5.461 5.046 1.00 20.73 111 PHE A C 1
ATOM 820 O O . PHE A 1 119 ? -46.440 5.644 5.097 1.00 21.49 111 PHE A O 1
ATOM 828 N N . GLU A 1 120 ? -48.506 6.016 5.917 1.00 19.41 112 GLU A N 1
ATOM 829 C CA . GLU A 1 120 ? -48.022 6.921 6.950 1.00 19.11 112 GLU A CA 1
ATOM 830 C C . GLU A 1 120 ? -47.304 6.164 8.060 1.00 18.18 112 GLU A C 1
ATOM 831 O O . GLU A 1 120 ? -46.279 6.636 8.567 1.00 18.76 112 GLU A O 1
ATOM 837 N N . PHE A 1 121 ? -47.792 4.971 8.418 1.00 15.96 113 PHE A N 1
ATOM 838 C CA . PHE A 1 121 ? -47.066 4.160 9.391 1.00 15.08 113 PHE A CA 1
ATOM 839 C C . PHE A 1 121 ? -45.651 3.896 8.897 1.00 21.98 113 PHE A C 1
ATOM 840 O O . PHE A 1 121 ? -44.680 4.045 9.649 1.00 18.02 113 PHE A O 1
ATOM 848 N N . GLU A 1 122 ? -45.515 3.526 7.616 1.00 18.43 114 GLU A N 1
ATOM 849 C CA . GLU A 1 122 ? -44.185 3.263 7.065 1.00 18.28 114 GLU A CA 1
ATOM 850 C C . GLU A 1 122 ? -43.367 4.542 6.926 1.00 18.64 114 GLU A C 1
ATOM 851 O O . GLU A 1 122 ? -42.155 4.527 7.166 1.00 20.96 114 GLU A O 1
ATOM 857 N N . ARG A 1 123 ? -44.006 5.659 6.544 1.00 17.53 115 ARG A N 1
ATOM 858 C CA . ARG A 1 123 ? -43.258 6.897 6.346 1.00 18.51 115 ARG A CA 1
ATOM 859 C C . ARG A 1 123 ? -42.599 7.336 7.640 1.00 21.51 115 ARG A C 1
ATOM 860 O O . ARG A 1 123 ? -41.428 7.736 7.657 1.00 20.56 115 ARG A O 1
ATOM 868 N N . VAL A 1 124 ? -43.335 7.249 8.742 1.00 18.31 116 VAL A N 1
ATOM 869 C CA A VAL A 1 124 ? -42.813 7.666 10.038 0.68 18.58 116 VAL A CA 1
ATOM 870 C CA B VAL A 1 124 ? -42.774 7.691 10.011 0.32 18.89 116 VAL A CA 1
ATOM 871 C C . VAL A 1 124 ? -41.776 6.671 10.545 1.00 19.09 116 VAL A C 1
ATOM 872 O O . VAL A 1 124 ? -40.740 7.052 11.109 1.00 16.93 116 VAL A O 1
ATOM 879 N N . TYR A 1 125 ? -42.046 5.374 10.361 1.00 18.14 117 TYR A N 1
ATOM 880 C CA . TYR A 1 125 ? -41.137 4.343 10.849 1.00 17.24 117 TYR A CA 1
ATOM 881 C C . TYR A 1 125 ? -39.811 4.394 10.110 1.00 19.25 117 TYR A C 1
ATOM 882 O O . TYR A 1 125 ? -38.759 4.098 10.691 1.00 17.50 117 TYR A O 1
ATOM 891 N N . ARG A 1 126 ? -39.854 4.779 8.833 1.00 17.84 118 ARG A N 1
ATOM 892 C CA . ARG A 1 126 ? -38.647 4.806 8.024 1.00 20.67 118 ARG A CA 1
ATOM 893 C C . ARG A 1 126 ? -37.630 5.792 8.582 1.00 16.97 118 ARG A C 1
ATOM 894 O O . ARG A 1 126 ? -36.431 5.505 8.601 1.00 21.00 118 ARG A O 1
ATOM 902 N N . VAL A 1 127 ? -38.090 6.948 9.067 1.00 16.02 119 VAL A N 1
ATOM 903 C CA . VAL A 1 127 ? -37.170 7.924 9.647 1.00 15.25 119 VAL A CA 1
ATOM 904 C C . VAL A 1 127 ? -36.894 7.602 11.105 1.00 19.81 119 VAL A C 1
ATOM 905 O O . VAL A 1 127 ? -35.74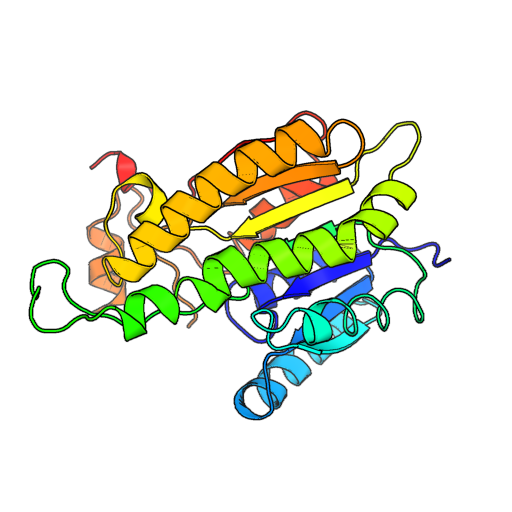1 7.591 11.555 1.00 17.94 119 VAL A O 1
ATOM 909 N N . ASN A 1 128 ? -37.952 7.353 11.876 1.00 15.35 120 ASN A N 1
ATOM 910 C CA . ASN A 1 128 ? -37.807 7.358 13.322 1.00 15.06 120 ASN A CA 1
ATOM 911 C C . ASN A 1 128 ? -37.142 6.095 13.833 1.00 22.61 120 ASN A C 1
ATOM 912 O O . ASN A 1 128 ? -36.446 6.137 14.858 1.00 19.51 120 ASN A O 1
ATOM 917 N N . LEU A 1 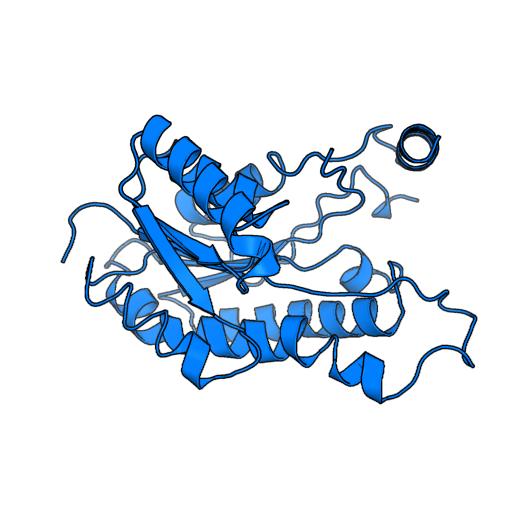129 ? -37.333 4.969 13.147 1.00 16.50 121 LEU A N 1
ATOM 918 C CA . LEU A 1 129 ? -36.809 3.704 13.639 1.00 17.29 121 LEU A CA 1
ATOM 919 C C . LEU A 1 129 ? -35.757 3.137 12.701 1.00 19.24 121 LEU A C 1
ATOM 920 O O . LEU A 1 129 ? -34.616 2.932 13.127 1.00 18.21 121 LEU A O 1
ATOM 925 N N . ILE A 1 130 ? -36.110 2.862 11.440 1.00 14.87 122 ILE A N 1
ATOM 926 C CA . ILE A 1 130 ? -35.133 2.307 10.511 1.00 17.81 122 ILE A CA 1
ATOM 927 C C . ILE A 1 130 ? -33.973 3.277 10.333 1.00 19.09 122 ILE A C 1
ATOM 928 O O . ILE A 1 130 ? -32.802 2.888 10.404 1.00 18.51 122 ILE A O 1
ATOM 933 N N . GLY A 1 131 ? -34.285 4.560 10.109 1.00 18.16 123 GLY A N 1
ATOM 934 C CA . GLY A 1 131 ? -33.230 5.539 9.903 1.00 19.30 123 GLY A CA 1
ATOM 935 C C . GLY A 1 131 ? -32.339 5.687 11.120 1.00 18.03 123 GLY A C 1
ATOM 936 O O . GLY A 1 131 ? -31.116 5.824 11.000 1.00 19.15 123 GLY A O 1
ATOM 937 N N . LEU A 1 132 ? -32.939 5.642 12.308 1.00 17.46 124 LEU A N 1
ATOM 938 C CA . LEU A 1 132 ? -32.165 5.731 13.538 1.00 16.69 124 LEU A CA 1
ATOM 939 C C . LEU A 1 132 ? -31.244 4.526 13.685 1.00 18.03 124 LEU A C 1
ATOM 940 O O . LEU A 1 132 ? -30.064 4.674 14.027 1.00 18.39 124 LEU A O 1
ATOM 945 N N . TYR A 1 133 ? -31.759 3.327 13.405 1.00 15.22 125 TYR A N 1
ATOM 946 C CA . TYR A 1 133 ? -30.920 2.133 13.419 1.00 13.36 125 TYR A CA 1
ATOM 947 C C . TYR A 1 133 ? -29.794 2.222 12.389 1.00 17.66 125 TYR A C 1
ATOM 948 O O . TYR A 1 133 ? -28.641 1.869 12.678 1.00 17.37 125 TYR A O 1
ATOM 957 N N . GLN A 1 134 ? -30.115 2.652 11.167 1.00 17.80 126 GLN A N 1
ATOM 958 C CA . GLN A 1 134 ? -29.107 2.666 10.111 1.00 18.52 126 GLN A CA 1
ATOM 959 C C . GLN A 1 134 ? -27.985 3.648 10.430 1.00 18.51 126 GLN A C 1
ATOM 960 O O . GLN A 1 134 ? -26.810 3.368 10.160 1.00 19.54 126 GLN A O 1
ATOM 966 N N . MET A 1 135 ? -28.325 4.793 11.022 1.00 17.03 127 MET A N 1
ATOM 967 C CA . MET A 1 135 ? -27.302 5.760 11.407 1.00 17.70 127 MET A CA 1
ATOM 968 C C . MET A 1 135 ? -26.422 5.194 12.513 1.00 19.37 127 MET A C 1
ATOM 969 O O . MET A 1 135 ? -25.189 5.291 12.459 1.00 18.07 127 MET A O 1
ATOM 974 N N . THR A 1 136 ? -27.049 4.587 13.522 1.00 17.79 128 THR A N 1
ATOM 975 C CA . THR A 1 136 ? -26.301 3.993 14.622 1.00 16.38 128 THR A CA 1
ATOM 976 C C . THR A 1 136 ? -25.372 2.898 14.116 1.00 17.26 128 THR A C 1
ATOM 977 O O . THR A 1 136 ? -24.180 2.884 14.443 1.00 17.60 128 THR A O 1
ATOM 981 N N . ARG A 1 137 ? -25.904 1.984 13.294 1.00 16.71 129 ARG A N 1
ATOM 982 C CA . ARG A 1 137 ? -25.088 0.915 12.721 1.00 16.15 129 ARG A CA 1
ATOM 983 C C . ARG A 1 137 ? -23.899 1.469 11.950 1.00 20.47 129 ARG A C 1
ATOM 984 O O . ARG A 1 137 ? -22.785 0.935 12.050 1.00 18.42 129 ARG A O 1
ATOM 992 N N . ALA A 1 138 ? -24.116 2.524 11.153 1.00 16.63 130 ALA A N 1
ATOM 993 C CA . ALA A 1 138 ? -23.022 3.077 10.360 1.00 19.68 130 ALA A CA 1
ATOM 994 C C . ALA A 1 138 ? -21.909 3.632 11.242 1.00 20.51 130 ALA A C 1
ATOM 995 O O . ALA A 1 138 ? -20.727 3.529 10.888 1.00 19.14 130 ALA A O 1
ATOM 997 N N . ALA A 1 139 ? -22.265 4.182 12.404 1.00 19.02 131 ALA A N 1
ATOM 998 C CA . ALA A 1 139 ? -21.328 4.803 13.330 1.00 21.21 131 ALA A CA 1
ATOM 999 C C . ALA A 1 139 ? -20.672 3.821 14.291 1.00 24.06 131 ALA A C 1
ATOM 1000 O O . ALA A 1 139 ? -19.662 4.179 14.911 1.00 19.27 131 ALA A O 1
ATOM 1002 N N . VAL A 1 140 ? -21.208 2.602 14.412 1.00 19.84 132 VAL A N 1
ATOM 1003 C CA . VAL A 1 140 ? -20.724 1.671 15.443 1.00 20.65 132 VAL A CA 1
ATOM 1004 C C . VAL A 1 140 ? -19.232 1.382 15.323 1.00 25.24 132 VAL A C 1
ATOM 1005 O O . VAL A 1 140 ? -18.539 1.403 16.360 1.00 19.39 132 VAL A O 1
ATOM 1009 N N . PRO A 1 141 ? -18.664 1.089 14.146 1.00 21.48 133 PRO A N 1
ATOM 1010 C CA . PRO A 1 141 ? -17.214 0.818 14.106 1.00 20.54 133 PRO A CA 1
ATOM 1011 C C . PRO A 1 141 ? -16.372 1.937 14.701 1.00 22.69 133 PRO A C 1
ATOM 1012 O O . PRO A 1 141 ? -15.494 1.674 15.534 1.00 25.81 133 PRO A O 1
ATOM 1016 N N . LEU A 1 142 ? -16.636 3.192 14.320 1.00 21.02 134 LEU A N 1
ATOM 1017 C CA . LEU A 1 142 ? -15.865 4.301 14.878 1.00 22.13 134 LEU A CA 1
ATOM 1018 C C . LEU A 1 142 ? -16.205 4.542 16.347 1.00 21.15 134 LEU A C 1
ATOM 1019 O O . LEU A 1 142 ? -15.319 4.885 17.142 1.00 19.47 134 LEU A O 1
ATOM 1024 N N . LEU A 1 143 ? -17.478 4.384 16.730 1.00 17.11 135 LEU A N 1
ATOM 1025 C CA . LEU A 1 143 ? -17.840 4.532 18.137 1.00 18.64 135 LEU A CA 1
ATOM 1026 C C . LEU A 1 143 ? -17.079 3.544 19.007 1.00 22.32 135 LEU A C 1
ATOM 1027 O O . LEU A 1 143 ? -16.591 3.901 20.085 1.00 22.84 135 LEU A O 1
ATOM 1032 N N . ARG A 1 144 ? -16.976 2.294 18.557 1.00 20.32 136 ARG A N 1
ATOM 1033 C CA . ARG A 1 144 ? -16.271 1.291 19.346 1.00 22.52 136 ARG A CA 1
ATOM 1034 C C . ARG A 1 144 ? -14.775 1.579 19.383 1.00 23.66 136 ARG A C 1
ATOM 1035 O O . ARG A 1 144 ? -14.130 1.431 20.428 1.00 27.67 136 ARG A O 1
ATOM 1043 N N . GLU A 1 145 ? -14.210 2.006 18.255 1.00 24.35 137 GLU A N 1
ATOM 1044 C CA . GLU A 1 145 ? -12.786 2.306 18.209 1.00 26.63 137 GLU A CA 1
ATOM 1045 C C . GLU A 1 145 ? -12.442 3.528 19.051 1.00 27.69 137 GLU A C 1
ATOM 1046 O O . GLU A 1 145 ? -11.331 3.620 19.586 1.00 27.42 137 GLU A O 1
ATOM 1052 N N . SER A 1 146 ? -13.369 4.473 19.183 1.00 23.90 138 SER A N 1
ATOM 1053 C CA . SER A 1 146 ? -13.081 5.685 19.937 1.00 25.15 138 SER A CA 1
ATOM 1054 C C . SER A 1 146 ? -13.245 5.500 21.440 1.00 25.95 138 SER A C 1
ATOM 1055 O O . SER A 1 146 ? -12.792 6.362 22.197 1.00 27.95 138 SER A O 1
ATOM 1058 N N . ALA A 1 147 ? -13.874 4.410 21.885 1.00 19.85 139 ALA A N 1
ATOM 1059 C CA . ALA A 1 147 ? -13.904 4.089 23.308 1.00 23.31 139 ALA A CA 1
ATOM 1060 C C . ALA A 1 147 ? -12.496 3.790 23.800 1.00 27.34 139 ALA A C 1
ATOM 1061 O O . ALA A 1 147 ? -11.648 3.303 23.052 1.00 26.22 139 ALA A O 1
ATOM 1063 N N . SER A 1 148 ? -12.234 4.099 25.064 1.00 28.19 140 SER A N 1
ATOM 1064 C CA . SER A 1 148 ? -10.909 3.882 25.631 1.00 28.81 140 SER A CA 1
ATOM 1065 C C . SER A 1 148 ? -10.963 2.732 26.628 1.00 31.31 140 SER A C 1
ATOM 1066 O O . SER A 1 148 ? -12.006 2.118 26.848 1.00 31.63 140 SER A O 1
ATOM 1069 N N . ALA A 1 149 ? -9.813 2.443 27.239 1.00 35.35 141 ALA A N 1
ATOM 1070 C CA . ALA A 1 149 ? -9.764 1.406 28.260 1.00 44.06 141 ALA A CA 1
ATOM 1071 C C . ALA A 1 149 ? -10.634 1.750 29.455 1.00 48.87 141 ALA A C 1
ATOM 1072 O O . ALA A 1 149 ? -11.056 0.848 30.187 1.00 56.17 141 ALA A O 1
ATOM 1074 N N . THR A 1 150 ? -10.931 3.030 29.653 1.00 41.42 142 THR A N 1
ATOM 1075 C CA . THR A 1 150 ? -11.653 3.482 30.824 1.00 40.99 142 THR A CA 1
ATOM 1076 C C . THR A 1 150 ? -12.987 4.144 30.518 1.00 40.88 142 THR A C 1
ATOM 1077 O O . THR A 1 150 ? -13.802 4.290 31.437 1.00 42.71 142 THR A O 1
ATOM 1081 N N . ARG A 1 151 ? -13.259 4.519 29.268 1.00 32.46 143 ARG A N 1
ATOM 1082 C CA A ARG A 1 151 ? -14.410 5.359 28.969 0.70 27.54 143 ARG A CA 1
ATOM 1083 C CA B ARG A 1 151 ? -14.413 5.355 28.972 0.30 29.98 143 ARG A CA 1
ATOM 1084 C C . ARG A 1 151 ? -15.131 4.861 27.725 1.00 29.75 143 ARG A C 1
ATOM 1085 O O . ARG A 1 151 ? -14.514 4.711 26.667 1.00 23.53 143 ARG A O 1
ATOM 1100 N N . SER A 1 152 ? -16.434 4.630 27.854 1.00 20.87 144 SER A N 1
ATOM 1101 C CA . SER A 1 152 ? -17.282 4.206 26.752 1.00 19.55 144 SER A CA 1
ATOM 1102 C C . SER A 1 152 ? -17.801 5.412 25.981 1.00 18.95 144 SER A C 1
ATOM 1103 O O . SER A 1 152 ? -17.917 6.518 26.519 1.00 22.98 144 SER A O 1
ATOM 1106 N N . THR A 1 153 ? -18.122 5.191 24.712 1.00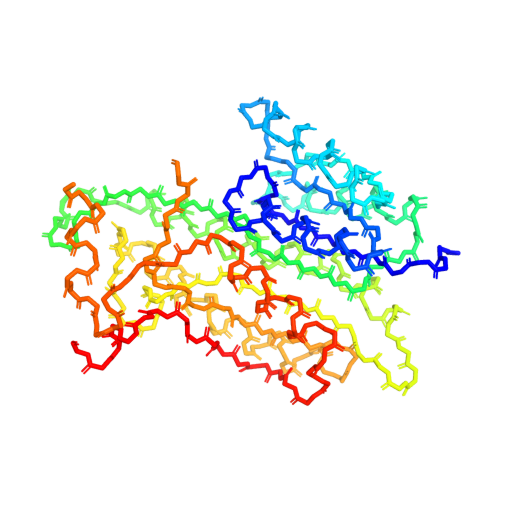 17.65 145 THR A N 1
ATOM 1107 C CA . THR A 1 153 ? -18.750 6.222 23.906 1.00 17.23 145 THR A CA 1
ATOM 1108 C C . THR A 1 153 ? -20.272 6.141 24.059 1.00 19.33 145 THR A C 1
ATOM 1109 O O . THR A 1 153 ? -20.803 5.310 24.805 1.00 21.82 145 THR A O 1
ATOM 1113 N N . SER A 1 154 ? -20.994 7.015 23.358 1.00 15.99 146 SER A N 1
ATOM 1114 C CA . SER A 1 154 ? -22.382 7.284 23.717 1.00 15.39 146 SER A CA 1
ATOM 1115 C C . SER A 1 154 ? -23.272 7.422 22.490 1.00 20.16 146 SER A C 1
ATOM 1116 O O . SER A 1 154 ? -22.960 8.195 21.584 1.00 18.49 146 SER A O 1
ATOM 1119 N N . VAL A 1 155 ? -24.394 6.703 22.481 1.00 16.28 147 VAL A N 1
ATOM 1120 C CA . VAL A 1 155 ? -25.476 6.914 21.518 1.00 14.08 147 VAL A CA 1
ATOM 1121 C C . VAL A 1 155 ? -26.698 7.403 22.290 1.00 15.15 147 VAL A C 1
ATOM 1122 O O . VAL A 1 155 ? -27.106 6.778 23.277 1.00 17.83 147 VAL A O 1
ATOM 1126 N N . VAL A 1 156 ? -27.288 8.509 21.844 1.00 17.41 148 VAL A N 1
ATOM 1127 C CA . VAL A 1 156 ? -28.488 9.065 22.470 1.00 15.67 148 VAL A CA 1
ATOM 1128 C C . VAL A 1 156 ? -29.585 9.126 21.416 1.00 15.77 148 VAL A C 1
ATOM 1129 O O . VAL A 1 156 ? -29.431 9.799 20.386 1.00 17.02 148 VAL A O 1
ATOM 1133 N N . ASN A 1 157 ? -30.688 8.430 21.674 1.00 17.20 149 ASN A N 1
ATOM 1134 C CA . ASN A 1 157 ? -31.827 8.377 20.764 1.00 16.35 149 ASN A CA 1
ATOM 1135 C C . ASN A 1 157 ? -32.917 9.304 21.277 1.00 18.17 149 ASN A C 1
ATOM 1136 O O . ASN A 1 157 ? -33.338 9.183 22.427 1.00 17.06 149 ASN A O 1
ATOM 1141 N N . VAL A 1 158 ? -33.390 10.215 20.438 1.00 15.45 150 VAL A N 1
ATOM 1142 C CA . VAL A 1 158 ? -34.466 11.106 20.858 1.00 16.52 150 VAL A CA 1
ATOM 1143 C C . VAL A 1 158 ? -35.773 10.383 20.564 1.00 19.87 150 VAL A C 1
ATOM 1144 O O . VAL A 1 158 ? -36.222 10.307 19.418 1.00 17.68 150 VAL A O 1
ATOM 1148 N N . SER A 1 159 ? -36.376 9.833 21.611 1.00 16.22 151 SER A N 1
ATOM 1149 C CA . SER A 1 159 ? -37.680 9.207 21.471 1.00 14.22 151 SER A CA 1
ATOM 1150 C C . SER A 1 159 ? -38.746 10.237 21.844 1.00 17.08 151 SER A C 1
ATOM 1151 O O . SER A 1 159 ? -38.612 11.415 21.493 1.00 20.24 151 SER A O 1
ATOM 1154 N N . SER A 1 160 ? -39.787 9.830 22.571 1.00 15.90 152 SER A N 1
ATOM 1155 C CA . SER A 1 160 ? -40.870 10.749 22.919 1.00 18.20 152 SER A CA 1
ATOM 1156 C C . SER A 1 160 ? -41.695 10.143 24.040 1.00 14.61 152 SER A C 1
ATOM 1157 O O . SER A 1 160 ? -41.825 8.918 24.133 1.00 16.84 152 SER A O 1
ATOM 1160 N N . LEU A 1 161 ? -42.262 11.020 24.877 1.00 16.00 153 LEU A N 1
ATOM 1161 C CA . LEU A 1 161 ? -43.328 10.600 25.786 1.00 14.89 153 LEU A CA 1
ATOM 1162 C C . LEU A 1 161 ? -44.363 9.741 25.064 1.00 16.37 153 LEU A C 1
ATOM 1163 O O . LEU A 1 161 ? -44.910 8.791 25.641 1.00 18.72 153 LEU A O 1
ATOM 1168 N N . ALA A 1 162 ? -44.634 10.053 23.792 1.00 16.63 154 ALA A N 1
ATOM 1169 C CA . ALA A 1 162 ? -45.607 9.274 23.029 1.00 14.89 154 ALA A CA 1
ATOM 1170 C C . ALA A 1 162 ? -45.249 7.791 22.986 1.00 15.72 154 ALA A C 1
ATOM 1171 O O . ALA A 1 162 ? -46.147 6.941 22.946 1.00 15.19 154 ALA A O 1
ATOM 1173 N N . GLY A 1 163 ? -43.955 7.458 22.945 1.00 15.02 155 GLY A N 1
ATOM 1174 C CA . GLY A 1 163 ? -43.567 6.057 22.924 1.00 14.38 155 GLY A CA 1
ATOM 1175 C C . GLY A 1 163 ? -43.873 5.355 24.230 1.00 18.92 155 GLY A C 1
ATOM 1176 O O . GLY A 1 163 ? -44.106 4.142 24.252 1.00 18.77 155 GLY A O 1
ATOM 1177 N N . LEU A 1 164 ? -43.894 6.109 25.330 1.00 15.62 156 LEU A N 1
ATOM 1178 C CA . LEU A 1 164 ? -44.141 5.537 26.646 1.00 17.12 156 LEU A CA 1
ATOM 1179 C C . LEU A 1 164 ? -45.619 5.266 26.885 1.00 20.50 156 LEU A C 1
ATOM 1180 O O . LEU A 1 164 ? -45.976 4.198 27.396 1.00 19.87 156 LEU A O 1
ATOM 1185 N N . ASN A 1 165 ? -46.500 6.204 26.526 1.00 17.00 157 ASN A N 1
ATOM 1186 C CA . ASN A 1 165 ? -47.905 6.087 26.914 1.00 14.50 157 ASN A CA 1
ATOM 1187 C C . ASN A 1 165 ? -48.888 6.116 25.746 1.00 16.27 157 ASN A C 1
ATOM 1188 O O . ASN A 1 165 ? -50.099 6.142 25.987 1.00 15.67 157 ASN A O 1
ATOM 1193 N N . GLY A 1 166 ? -48.413 6.108 24.499 1.00 15.33 158 GLY A N 1
ATOM 1194 C CA . GLY A 1 166 ? -49.314 5.998 23.356 1.00 15.64 158 GLY A CA 1
ATOM 1195 C C . GLY A 1 166 ? -50.081 7.257 23.004 1.00 17.23 158 GLY A C 1
ATOM 1196 O O . GLY A 1 166 ? -51.135 7.178 22.358 1.00 18.85 158 GLY A O 1
ATOM 1197 N N . THR A 1 167 ? -49.592 8.419 23.420 1.00 18.85 159 THR A N 1
ATOM 1198 C CA . THR A 1 167 ? -50.210 9.687 23.050 1.00 20.44 159 THR A CA 1
ATOM 1199 C C . THR A 1 167 ? -49.461 10.286 21.867 1.00 21.65 159 THR A C 1
ATOM 1200 O O . THR A 1 167 ? -48.899 9.551 21.051 1.00 20.89 159 THR A O 1
ATOM 1204 N N . GLY A 1 168 ? -49.443 11.605 21.745 1.00 23.21 160 GLY A N 1
ATOM 1205 C CA . GLY A 1 168 ? -48.591 12.229 20.749 1.00 21.09 160 GLY A CA 1
ATOM 1206 C C . GLY A 1 168 ? -49.304 12.547 19.446 1.00 20.05 160 GLY A C 1
ATOM 1207 O O . GLY A 1 168 ? -50.518 12.387 19.290 1.00 18.53 160 GLY A O 1
ATOM 1208 N N . SER A 1 169 ? -48.496 12.992 18.478 1.00 17.53 161 SER A N 1
ATOM 1209 C CA . SER A 1 169 ? -49.045 13.603 17.267 1.00 16.33 161 SER A CA 1
ATOM 1210 C C . SER A 1 169 ? -49.891 12.623 16.451 1.00 18.02 161 SER A C 1
ATOM 1211 O O . SER A 1 169 ? -50.884 13.023 15.832 1.00 19.37 161 SER A O 1
ATOM 1214 N N . SER A 1 170 ? -49.529 11.340 16.441 1.00 17.10 162 SER A N 1
ATOM 1215 C CA . SER A 1 170 ? -50.334 10.339 15.749 1.00 15.98 162 SER A CA 1
ATOM 1216 C C . SER A 1 170 ? -50.022 8.972 16.327 1.00 14.56 162 SER A C 1
ATOM 1217 O O . SER A 1 170 ? -48.995 8.774 16.978 1.00 16.96 162 SER A O 1
ATOM 1220 N N . ILE A 1 171 ? -50.914 8.019 16.056 1.00 17.22 163 ILE A N 1
ATOM 1221 C CA . ILE A 1 171 ? -50.669 6.663 16.531 1.00 15.89 163 ILE A CA 1
ATOM 1222 C C . ILE A 1 171 ? -49.485 6.039 15.792 1.00 18.10 163 ILE A C 1
ATOM 1223 O O . ILE A 1 171 ? -48.769 5.198 16.355 1.00 18.29 163 ILE A O 1
ATOM 1228 N N . ALA A 1 172 ? -49.246 6.438 14.532 1.00 14.84 164 ALA A N 1
ATOM 1229 C CA . ALA A 1 172 ? -48.062 5.952 13.823 1.00 14.26 164 ALA A CA 1
ATOM 1230 C C . ALA A 1 172 ? -46.787 6.499 14.449 1.00 20.00 164 ALA A C 1
ATOM 1231 O O . ALA A 1 172 ? -45.770 5.797 14.534 1.00 16.97 164 ALA A O 1
ATOM 1233 N N . TYR A 1 173 ? -46.821 7.756 14.891 1.00 18.96 165 TYR A N 1
ATOM 1234 C CA . TYR A 1 173 ? -45.673 8.330 15.584 1.00 15.17 165 TYR A CA 1
ATOM 1235 C C . TYR A 1 173 ? -45.441 7.623 16.913 1.00 13.83 165 TYR A C 1
ATOM 1236 O O . TYR A 1 173 ? -44.314 7.227 17.239 1.00 14.74 165 TYR A O 1
ATOM 1245 N N . ALA A 1 174 ? -46.506 7.426 17.683 1.00 13.73 166 ALA A N 1
ATOM 1246 C CA . ALA A 1 174 ? -46.354 6.770 18.979 1.00 13.45 166 ALA A CA 1
ATOM 1247 C C . ALA A 1 174 ? -45.775 5.369 18.808 1.00 16.84 166 ALA A C 1
ATOM 1248 O O . ALA A 1 174 ? -44.850 4.975 19.529 1.00 14.81 166 ALA A O 1
ATOM 1250 N N . ALA A 1 175 ? -46.309 4.608 17.849 1.00 14.36 167 ALA A N 1
ATOM 1251 C CA . ALA A 1 175 ? -45.800 3.263 17.600 1.00 17.03 167 ALA A CA 1
ATOM 1252 C C . ALA A 1 175 ? -44.318 3.296 17.258 1.00 18.20 167 ALA A C 1
ATOM 1253 O O . ALA A 1 175 ? -43.537 2.477 17.765 1.00 14.59 167 ALA A O 1
ATOM 1255 N N . SER A 1 176 ? -43.908 4.241 16.405 1.00 15.42 168 SER A N 1
ATOM 1256 C CA . SER A 1 176 ? -42.509 4.279 15.995 1.00 15.63 168 SER A CA 1
ATOM 1257 C C . SER A 1 176 ? -41.608 4.576 17.177 1.00 16.89 168 SER A C 1
ATOM 1258 O O . SER A 1 176 ? -40.481 4.072 17.235 1.00 15.56 168 SER A O 1
ATOM 1261 N N . LYS A 1 177 ? -42.104 5.340 18.155 1.00 14.60 169 LYS A N 1
ATOM 1262 C CA . LYS A 1 177 ? -41.279 5.690 19.307 1.00 11.86 169 LYS A CA 1
ATOM 1263 C C . LYS A 1 177 ? -41.262 4.569 20.343 1.00 15.28 169 LYS A C 1
ATOM 1264 O O . LYS A 1 177 ? -40.257 4.386 21.050 1.00 14.66 169 LYS A O 1
ATOM 1270 N N . GLY A 1 178 ? -42.339 3.784 20.433 1.00 14.66 170 GLY A N 1
ATOM 1271 C CA . GLY A 1 178 ? -42.257 2.565 21.217 1.00 16.76 170 GLY A CA 1
ATOM 1272 C C . GLY A 1 178 ? -41.202 1.623 20.669 1.00 18.04 170 GLY A C 1
ATOM 1273 O O . GLY A 1 178 ? -40.465 0.984 21.426 1.00 16.04 170 GLY A O 1
ATOM 1274 N N . ALA A 1 179 ? -41.108 1.533 19.341 1.00 14.42 171 ALA A N 1
ATOM 1275 C CA . ALA A 1 179 ? -40.061 0.723 18.730 1.00 13.37 171 ALA A CA 1
ATOM 1276 C C . ALA A 1 179 ? -38.678 1.285 19.045 1.00 14.65 171 ALA A C 1
ATOM 1277 O O . ALA A 1 179 ? -37.734 0.522 19.286 1.00 17.93 171 ALA A O 1
ATOM 1279 N N . VAL A 1 180 ? -38.533 2.615 19.031 1.00 15.37 172 VAL A N 1
ATOM 1280 C CA . VAL A 1 180 ? -37.244 3.219 19.374 1.00 14.67 172 VAL A CA 1
ATOM 1281 C C . VAL A 1 180 ? -36.846 2.834 20.796 1.00 14.94 172 VAL A C 1
ATOM 1282 O O . VAL A 1 180 ? -35.685 2.497 21.068 1.00 15.29 172 VAL A O 1
ATOM 1286 N N . ASN A 1 181 ? -37.805 2.867 21.721 1.00 14.82 173 ASN A N 1
ATOM 1287 C CA . ASN A 1 181 ? -37.510 2.503 23.106 1.00 16.15 173 ASN A CA 1
ATOM 1288 C C . ASN A 1 181 ? -36.985 1.072 23.203 1.00 19.94 173 ASN A C 1
ATOM 1289 O O . ASN A 1 181 ? -35.973 0.812 23.864 1.00 17.97 173 ASN A O 1
ATOM 1294 N N . THR A 1 182 ? -37.658 0.126 22.541 1.00 15.62 174 THR A N 1
ATOM 1295 C CA . THR A 1 182 ? -37.203 -1.262 22.581 1.00 16.87 174 THR A CA 1
ATOM 1296 C C . THR A 1 182 ? -35.882 -1.435 21.846 1.00 16.19 174 THR A C 1
ATOM 1297 O O . THR A 1 182 ? -35.006 -2.188 22.295 1.00 15.25 174 THR A O 1
ATOM 1301 N N . LEU A 1 183 ? -35.742 -0.784 20.688 1.00 14.07 175 LEU A N 1
ATOM 1302 C CA . LEU A 1 183 ? -34.497 -0.869 19.932 1.00 18.86 175 LEU A CA 1
ATOM 1303 C C . LEU A 1 183 ? -33.322 -0.392 20.776 1.00 19.02 175 LEU A C 1
ATOM 1304 O O . LEU A 1 183 ? -32.229 -0.967 20.722 1.00 15.37 175 LEU A O 1
ATOM 1309 N N . THR A 1 184 ? -33.542 0.662 21.557 1.00 16.06 176 THR A N 1
ATOM 1310 C CA . THR A 1 184 ? -32.519 1.160 22.466 1.00 18.83 176 THR A CA 1
ATOM 1311 C C . THR A 1 184 ? -32.035 0.064 23.416 1.00 18.70 176 THR A C 1
ATOM 1312 O O . THR A 1 184 ? -30.834 -0.043 23.688 1.00 16.59 176 THR A O 1
ATOM 1316 N N . LEU A 1 185 ? -32.952 -0.780 23.905 1.00 14.48 177 LEU A N 1
ATOM 1317 C CA . LEU A 1 185 ? -32.564 -1.872 24.796 1.00 14.18 177 LEU A CA 1
ATOM 1318 C C . LEU A 1 185 ? -31.677 -2.880 24.084 1.00 19.50 177 LEU A C 1
ATOM 1319 O O . LEU A 1 185 ? -30.655 -3.316 24.630 1.00 17.44 177 LEU A O 1
ATOM 1324 N N . SER A 1 186 ? -32.064 -3.293 22.873 1.00 14.67 178 SER A N 1
ATOM 1325 C CA . SER A 1 186 ? -31.242 -4.255 22.152 1.00 14.33 178 SER A CA 1
ATOM 1326 C C . SER A 1 186 ? -29.857 -3.685 21.882 1.00 14.58 178 SER A C 1
ATOM 1327 O O . SER A 1 186 ? -28.839 -4.361 22.083 1.00 15.92 178 SER A O 1
ATOM 1330 N N . LEU A 1 187 ? -29.805 -2.439 21.405 1.00 14.83 179 LEU A N 1
ATOM 1331 C CA . LEU A 1 187 ? -28.524 -1.820 21.082 1.00 17.77 179 LEU A CA 1
ATOM 1332 C C . LEU A 1 187 ? -27.651 -1.703 22.323 1.00 17.97 179 LEU A C 1
ATOM 1333 O O . LEU A 1 187 ? -26.452 -2.003 22.280 1.00 18.21 179 LEU A O 1
ATOM 1338 N N . ALA A 1 188 ? -28.238 -1.279 23.445 1.00 14.92 180 ALA A N 1
ATOM 1339 C CA . ALA A 1 188 ? -27.474 -1.190 24.683 1.00 15.66 180 ALA A CA 1
ATOM 1340 C C . ALA A 1 188 ? -26.905 -2.548 25.073 1.00 17.12 180 ALA A C 1
ATOM 1341 O O . ALA A 1 188 ? -25.733 -2.659 25.450 1.00 15.36 180 ALA A O 1
ATOM 1343 N N . ARG A 1 189 ? -27.732 -3.595 25.004 1.00 15.13 181 ARG A N 1
ATOM 1344 C CA . ARG A 1 189 ? -27.268 -4.916 25.410 1.00 16.69 181 ARG A CA 1
ATOM 1345 C C . ARG A 1 189 ? -26.144 -5.402 24.507 1.00 16.70 181 ARG A C 1
ATOM 1346 O O . ARG A 1 189 ? -25.162 -5.994 24.977 1.00 18.92 181 ARG A O 1
ATOM 1354 N N . ASN A 1 190 ? -26.268 -5.170 23.206 1.00 16.24 182 ASN A N 1
ATOM 1355 C CA . ASN A 1 190 ? -25.334 -5.777 22.274 1.00 20.26 182 ASN A CA 1
ATOM 1356 C C . ASN A 1 190 ? -24.103 -4.926 21.979 1.00 22.36 182 ASN A C 1
ATOM 1357 O O . ASN A 1 190 ? -23.128 -5.453 21.430 1.00 24.17 182 ASN A O 1
ATOM 1362 N N . LEU A 1 191 ? -24.110 -3.642 22.322 1.00 15.86 183 LEU A N 1
ATOM 1363 C CA . LEU A 1 191 ? -22.931 -2.813 22.125 1.00 15.86 183 LEU A CA 1
ATOM 1364 C C . LEU A 1 191 ? -22.149 -2.590 23.411 1.00 16.35 183 LEU A C 1
ATOM 1365 O O . LEU A 1 191 ? -21.044 -2.031 23.363 1.00 17.93 183 LEU A O 1
ATOM 1370 N N . ALA A 1 192 ? -22.687 -3.012 24.554 1.00 17.94 184 ALA A N 1
ATOM 1371 C CA . ALA A 1 192 ? -21.894 -3.031 25.770 1.00 17.13 184 ALA A CA 1
ATOM 1372 C C . ALA A 1 192 ? -20.661 -3.904 25.549 1.00 17.10 184 ALA A C 1
ATOM 1373 O O . ALA A 1 192 ? -20.729 -4.910 24.841 1.00 20.54 184 ALA A O 1
ATOM 1375 N N . PRO A 1 193 ? -19.525 -3.574 26.177 1.00 20.22 185 PRO A N 1
ATOM 1376 C CA . PRO A 1 193 ? -19.335 -2.499 27.156 1.00 20.40 185 PRO A CA 1
ATOM 1377 C C . PRO A 1 193 ? -18.783 -1.206 26.572 1.00 19.30 185 PRO A C 1
ATOM 1378 O O . PRO A 1 193 ? -18.673 -0.228 27.316 1.00 24.92 185 PRO A O 1
ATOM 1382 N N . HIS A 1 194 ? -18.459 -1.206 25.273 1.00 20.07 186 HIS A N 1
ATOM 1383 C CA . HIS A 1 194 ? -17.724 -0.093 24.676 1.00 18.80 186 HIS A CA 1
ATOM 1384 C C . HIS A 1 194 ? -18.611 1.096 24.350 1.00 19.72 186 HIS A C 1
ATOM 1385 O O . HIS A 1 194 ? -18.122 2.228 24.320 1.00 19.70 186 HIS A O 1
ATOM 1392 N N . ILE A 1 195 ? -19.897 0.869 24.103 1.00 17.25 187 ILE A N 1
ATOM 1393 C CA . ILE A 1 195 ? -20.828 1.926 23.716 1.00 16.84 187 ILE A CA 1
ATOM 1394 C C . ILE A 1 195 ? -22.053 1.833 24.613 1.00 16.42 187 ILE A C 1
ATOM 1395 O O . ILE A 1 195 ? -22.612 0.746 24.788 1.00 18.83 187 ILE A O 1
ATOM 1400 N N . ARG A 1 196 ? -22.463 2.963 25.183 1.00 16.95 188 ARG A N 1
ATOM 1401 C CA . ARG A 1 196 ? -23.710 3.066 25.926 1.00 18.37 188 ARG A CA 1
ATOM 1402 C C . ARG A 1 196 ? -24.791 3.622 25.013 1.00 16.61 188 ARG A C 1
ATOM 1403 O O . ARG A 1 196 ? -24.515 4.475 24.169 1.00 17.66 188 ARG A O 1
ATOM 1411 N N . VAL A 1 197 ? -26.015 3.120 25.162 1.00 14.41 189 VAL A N 1
ATOM 1412 C CA . VAL A 1 197 ? -27.126 3.538 24.310 1.00 15.99 189 VAL A CA 1
ATOM 1413 C C . VAL A 1 197 ? -28.307 3.870 25.207 1.00 17.29 189 VAL A C 1
ATOM 1414 O O . VAL A 1 197 ? -28.755 3.019 25.990 1.00 15.72 189 VAL A O 1
ATOM 1418 N N . ASN A 1 198 ? -28.827 5.091 25.076 1.00 16.21 190 ASN A N 1
ATOM 1419 C CA . ASN A 1 198 ? -29.943 5.550 25.891 1.00 16.64 190 ASN A CA 1
ATOM 1420 C C . ASN A 1 198 ? -30.914 6.318 25.008 1.00 15.06 190 ASN A C 1
ATOM 1421 O O . ASN A 1 198 ? -30.570 6.762 23.910 1.00 16.21 190 ASN A O 1
ATOM 1426 N N . ALA A 1 199 ? -32.147 6.459 25.490 1.00 15.06 191 ALA A N 1
ATOM 1427 C CA . ALA A 1 199 ? -33.153 7.236 24.783 1.00 13.81 191 ALA A CA 1
ATOM 1428 C C . ALA A 1 199 ? -33.653 8.350 25.688 1.00 20.77 191 ALA A C 1
ATOM 1429 O O . ALA A 1 199 ? -33.598 8.241 26.920 1.00 19.05 191 ALA A O 1
ATOM 1431 N N . LEU A 1 200 ? -34.117 9.434 25.063 1.00 17.15 192 LEU A N 1
ATOM 1432 C CA . LEU A 1 200 ? -34.747 10.541 25.778 1.00 20.58 192 LEU A CA 1
ATOM 1433 C C . LEU A 1 200 ? -36.217 10.598 25.389 1.00 19.72 192 LEU A C 1
ATOM 1434 O O . LEU A 1 200 ? -36.556 10.411 24.222 1.00 18.29 192 LEU A O 1
ATOM 1439 N N . ALA A 1 201 ? -37.099 10.873 26.358 1.00 16.96 193 ALA A N 1
ATOM 1440 C CA . ALA A 1 201 ? -38.534 10.933 26.082 1.00 14.63 193 ALA A CA 1
ATOM 1441 C C . ALA A 1 201 ? -39.046 12.305 26.504 1.00 21.12 193 ALA A C 1
ATOM 1442 O O . ALA A 1 201 ? -39.595 12.466 27.606 1.00 15.51 193 ALA A O 1
ATOM 1444 N N . PRO A 1 202 ? -38.883 13.312 25.652 1.00 19.34 194 PRO A N 1
ATOM 1445 C CA . PRO A 1 202 ? -39.424 14.638 25.957 1.00 18.73 194 PRO A CA 1
ATOM 1446 C C . PRO A 1 202 ? -40.941 14.635 25.895 1.00 20.27 194 PRO A C 1
ATOM 1447 O O . PRO A 1 202 ? -41.558 13.865 25.150 1.00 19.97 194 PRO A O 1
ATOM 1451 N N . GLY A 1 203 ? -41.536 15.524 26.682 1.00 18.97 195 GLY A N 1
ATOM 1452 C CA . GLY A 1 203 ? -42.942 15.838 26.537 1.00 20.71 195 GLY A CA 1
ATOM 1453 C C . GLY A 1 203 ? -43.120 17.022 25.610 1.00 25.94 195 GLY A C 1
ATOM 1454 O O . GLY A 1 203 ? -42.664 16.983 24.464 1.00 27.77 195 GLY A O 1
ATOM 1455 N N . MET A 1 204 ? -43.773 18.080 26.092 1.00 24.61 196 MET A N 1
ATOM 1456 C CA . MET A 1 204 ? -44.037 19.252 25.265 1.00 26.83 196 MET A CA 1
ATOM 1457 C C . MET A 1 204 ? -42.762 20.067 25.100 1.00 29.17 196 MET A C 1
ATOM 1458 O O . MET A 1 204 ? -42.093 20.389 26.086 1.00 29.66 196 MET A O 1
ATOM 1463 N N . VAL A 1 205 ? -42.419 20.392 23.855 1.00 26.39 197 VAL A N 1
ATOM 1464 C CA . VAL A 1 205 ? -41.224 21.174 23.556 1.00 25.57 197 VAL A CA 1
ATOM 1465 C C . VAL A 1 205 ? -41.616 22.328 22.643 1.00 28.21 197 VAL A C 1
ATOM 1466 O O . VAL A 1 205 ? -42.232 22.119 21.588 1.00 28.39 197 VAL A O 1
ATOM 1470 N N . ASP A 1 206 ? -41.253 23.543 23.035 1.00 23.13 198 ASP A N 1
ATOM 1471 C CA . ASP A 1 206 ? -41.557 24.728 22.235 1.00 28.40 198 ASP A CA 1
ATOM 1472 C C . ASP A 1 206 ? -40.312 25.142 21.456 1.00 40.23 198 ASP A C 1
ATOM 1473 O O . ASP A 1 206 ? -39.336 25.618 22.043 1.00 41.72 198 ASP A O 1
ATOM 1478 N N . ASP A 1 207 ? -40.362 24.978 20.130 1.00 42.71 199 ASP A N 1
ATOM 1479 C CA A ASP A 1 207 ? -39.254 25.319 19.245 0.46 49.33 199 ASP A CA 1
ATOM 1480 C CA B ASP A 1 207 ? -39.239 25.321 19.266 0.54 49.29 199 ASP A CA 1
ATOM 1481 C C . ASP A 1 207 ? -39.171 26.809 18.934 1.00 55.35 199 ASP A C 1
ATOM 1482 O O . ASP A 1 207 ? -38.256 27.223 18.212 1.00 56.61 199 ASP A O 1
ATOM 1491 N N . GLY A 1 208 ? -40.101 27.617 19.439 1.00 57.39 200 GLY A N 1
ATOM 1492 C CA . GLY A 1 208 ? -40.087 29.053 19.210 1.00 62.20 200 GLY A CA 1
ATOM 1493 C C . GLY A 1 208 ? -40.449 29.480 17.800 1.00 72.51 200 GLY A C 1
ATOM 1494 O O . GLY A 1 208 ? -41.224 28.813 17.113 1.00 78.40 200 GLY A O 1
ATOM 1495 N N . GLY A 1 221 ? -51.789 30.946 23.419 1.00 75.09 213 GLY A N 1
ATOM 1496 C CA . GLY A 1 221 ? -52.866 29.982 23.549 1.00 74.44 213 GLY A CA 1
ATOM 1497 C C . GLY A 1 221 ? -52.359 28.556 23.535 1.00 72.05 213 GLY A C 1
ATOM 1498 O O . GLY A 1 221 ? -52.553 27.809 24.494 1.00 75.38 213 GLY A O 1
ATOM 1499 N N . VAL A 1 222 ? -51.707 28.171 22.436 1.00 66.89 214 VAL A N 1
ATOM 1500 C CA . VAL A 1 222 ? -51.076 26.856 22.382 1.00 62.93 214 VAL A CA 1
ATOM 1501 C C . VAL A 1 222 ? -50.072 26.709 23.518 1.00 64.90 214 VAL A C 1
ATOM 1502 O O . VAL A 1 222 ? -49.999 25.661 24.172 1.00 59.23 214 VAL A O 1
ATOM 1504 N N . LEU A 1 223 ? -49.286 27.761 23.774 1.00 65.59 215 LEU A N 1
ATOM 1505 C CA . LEU A 1 223 ? -48.332 27.714 24.876 1.00 59.48 215 LEU A CA 1
ATOM 1506 C C . LEU A 1 223 ? -49.048 27.622 26.214 1.00 54.55 215 LEU A C 1
ATOM 1507 O O . LEU A 1 223 ? -48.684 26.802 27.061 1.00 53.22 215 LEU A O 1
ATOM 1509 N N . SER A 1 224 ? -50.089 28.428 26.414 1.00 51.89 216 SER A N 1
ATOM 1510 C CA . SER A 1 224 ? -50.785 28.414 27.695 1.00 62.16 216 SER A CA 1
ATOM 1511 C C . SER A 1 224 ? -51.586 27.135 27.916 1.00 61.68 216 SER A C 1
ATOM 1512 O O . SER A 1 224 ? -51.874 26.791 29.067 1.00 58.14 216 SER A O 1
ATOM 1515 N N . ARG A 1 225 ? -51.944 26.416 26.853 1.00 59.65 217 ARG A N 1
ATOM 1516 C CA . ARG A 1 225 ? -52.641 25.147 27.037 1.00 56.98 217 ARG A CA 1
ATOM 1517 C C . ARG A 1 225 ? -51.672 24.029 27.410 1.00 48.35 217 ARG A C 1
ATOM 1518 O O . ARG A 1 225 ? -52.006 23.154 28.218 1.00 41.22 217 ARG A O 1
ATOM 1520 N N . MET A 1 226 ? -50.474 24.033 26.823 1.00 43.87 218 MET A N 1
ATOM 1521 C CA . MET A 1 226 ? -49.466 23.055 27.209 1.00 42.54 218 MET A CA 1
ATOM 1522 C C . MET A 1 226 ? -49.013 23.273 28.650 1.00 40.61 218 MET A C 1
ATOM 1523 O O . MET A 1 226 ? -48.802 22.304 29.394 1.00 37.96 218 MET A O 1
ATOM 1528 N N . THR A 1 227 ? -48.861 24.535 29.068 1.00 31.75 219 THR A N 1
ATOM 1529 C CA . THR A 1 227 ? -48.305 24.795 30.396 1.00 35.71 219 THR A CA 1
ATOM 1530 C C . THR A 1 227 ? -49.280 24.399 31.495 1.00 31.22 219 THR A C 1
ATOM 1531 O O . THR A 1 227 ? -48.877 23.806 32.503 1.00 34.39 219 THR A O 1
ATOM 1535 N N . GLU A 1 228 ? -50.567 24.712 31.325 1.00 29.75 220 GLU A N 1
ATOM 1536 C CA . GLU A 1 228 ? -51.528 24.432 32.387 1.00 33.21 220 GLU A CA 1
ATOM 1537 C C . GLU A 1 228 ? -51.713 22.938 32.617 1.00 34.10 220 GLU A C 1
ATOM 1538 O O . GLU A 1 228 ? -51.898 22.514 33.763 1.00 37.53 220 GLU A O 1
ATOM 1544 N N . SER A 1 229 ? -51.640 22.122 31.565 1.00 33.58 221 SER A N 1
ATOM 1545 C CA . SER A 1 229 ? -51.873 20.693 31.750 1.00 39.64 221 SER A CA 1
ATOM 1546 C C . SER A 1 229 ? -50.711 19.994 32.446 1.00 32.95 221 SER A C 1
ATOM 1547 O O . SER A 1 229 ? -50.878 18.866 32.922 1.00 31.54 221 SER A O 1
ATOM 1550 N N . ALA A 1 230 ? -49.542 20.632 32.520 1.00 24.95 222 ALA A N 1
ATOM 1551 C CA . ALA A 1 230 ? -48.364 19.999 33.099 1.00 20.04 222 ALA A CA 1
ATOM 1552 C C . ALA A 1 230 ? -48.291 20.304 34.589 1.00 20.02 222 ALA A C 1
ATOM 1553 O O . ALA A 1 230 ? -48.487 21.456 34.983 1.00 21.02 222 ALA A O 1
ATOM 1555 N N . PRO A 1 231 ? -48.030 19.304 35.428 1.00 19.87 223 PRO A N 1
ATOM 1556 C CA . PRO A 1 231 ? -47.805 19.587 36.854 1.00 23.15 223 PRO A CA 1
ATOM 1557 C C . PRO A 1 231 ? -46.721 20.623 37.106 1.00 20.37 223 PRO A C 1
ATOM 1558 O O . PRO A 1 231 ? -46.854 21.419 38.042 1.00 22.11 223 PRO A O 1
ATOM 1562 N N . LEU A 1 232 ? -45.660 20.649 36.302 1.00 18.48 224 LEU A N 1
ATOM 1563 C CA . LEU A 1 232 ? -44.622 21.658 36.505 1.00 19.07 224 LEU A CA 1
ATOM 1564 C C . LEU A 1 232 ? -44.975 23.008 35.883 1.00 23.61 224 LEU A C 1
ATOM 1565 O O . LEU A 1 232 ? -44.175 23.946 35.991 1.00 22.66 224 LEU A O 1
ATOM 1570 N N . LYS A 1 233 ? -46.144 23.126 35.244 1.00 20.75 225 LYS A N 1
ATOM 1571 C CA . LYS A 1 233 ? -46.682 24.410 34.790 1.00 22.03 225 LYS A CA 1
ATOM 1572 C C . LYS A 1 233 ? -45.703 25.136 33.866 1.00 22.11 225 LYS A C 1
ATOM 1573 O O . LYS A 1 233 ? -45.475 26.343 33.981 1.00 25.23 225 LYS A O 1
ATOM 1579 N N . ARG A 1 234 ? -45.159 24.387 32.914 1.00 21.88 226 ARG A N 1
ATOM 1580 C CA . ARG A 1 234 ? -44.181 24.906 31.967 1.00 21.14 226 ARG A CA 1
ATOM 1581 C C . ARG A 1 234 ? -44.118 23.956 30.783 1.00 23.09 226 ARG A C 1
ATOM 1582 O O . ARG A 1 234 ? -44.627 22.831 30.833 1.00 22.72 226 ARG A O 1
ATOM 1590 N N . VAL A 1 235 ? -43.460 24.420 29.721 1.00 23.30 227 VAL A N 1
ATOM 1591 C CA . VAL A 1 235 ? -43.039 23.558 28.621 1.00 20.10 227 VAL A CA 1
ATOM 1592 C C . VAL A 1 235 ? -41.516 23.552 28.569 1.00 26.65 227 VAL A C 1
ATOM 1593 O O . VAL A 1 235 ? -40.847 24.424 29.128 1.00 29.90 227 VAL A O 1
ATOM 1597 N N . SER A 1 236 ? -40.965 22.556 27.883 1.00 23.34 228 SER A N 1
ATOM 1598 C CA . SER A 1 236 ? -39.519 22.481 27.707 1.00 24.18 228 SER A CA 1
ATOM 1599 C C . SER A 1 236 ? -39.082 23.293 26.496 1.00 25.60 228 SER A C 1
ATOM 1600 O O . SER A 1 236 ? -39.826 23.449 25.527 1.00 24.82 228 SER A O 1
ATOM 1603 N N . ARG A 1 237 ? -37.868 23.812 26.562 1.00 24.79 229 ARG A N 1
ATOM 1604 C CA . ARG A 1 237 ? -37.221 24.365 25.386 1.00 23.25 229 ARG A CA 1
ATOM 1605 C C . ARG A 1 237 ? -36.147 23.398 24.913 1.00 23.49 229 ARG A C 1
ATOM 1606 O O . ARG A 1 237 ? -35.681 22.555 25.684 1.00 20.81 229 ARG A O 1
ATOM 1614 N N . PRO A 1 238 ? -35.774 23.438 23.631 1.00 22.17 230 PRO A N 1
ATOM 1615 C CA . PRO A 1 238 ? -34.832 22.424 23.127 1.00 25.00 230 PRO A CA 1
ATOM 1616 C C . PRO A 1 238 ? -33.538 22.335 23.917 1.00 21.40 230 PRO A C 1
ATOM 1617 O O . PRO A 1 238 ? -33.011 21.228 24.077 1.00 21.16 230 PRO A O 1
ATOM 1621 N N . ALA A 1 239 ? -33.033 23.459 24.439 1.00 24.89 231 ALA A N 1
ATOM 1622 C CA . ALA A 1 239 ? -31.768 23.460 25.175 1.00 23.93 231 ALA A CA 1
ATOM 1623 C C . ALA A 1 239 ? -31.762 22.479 26.343 1.00 23.33 231 ALA A C 1
ATOM 1624 O O . ALA A 1 239 ? -30.716 21.891 26.649 1.00 20.62 231 ALA A O 1
ATOM 1626 N N . GLU A 1 240 ? -32.898 22.278 27.018 1.00 22.03 232 GLU A N 1
ATOM 1627 C CA A GLU A 1 240 ? -32.961 21.346 28.150 0.51 19.59 232 GLU A CA 1
ATOM 1628 C CA B GLU A 1 240 ? -32.826 21.366 28.151 0.49 19.35 232 GLU A CA 1
ATOM 1629 C C . GLU A 1 240 ? -32.728 19.910 27.704 1.00 20.62 232 GLU A C 1
ATOM 1630 O O . GLU A 1 240 ? -32.136 19.101 28.429 1.00 18.42 232 GLU A O 1
ATOM 1641 N N . ILE A 1 241 ? -33.247 19.560 26.525 1.00 20.49 233 ILE A N 1
ATOM 1642 C CA . ILE A 1 241 ? -33.057 18.205 26.027 1.00 17.38 233 ILE A CA 1
ATOM 1643 C C . ILE A 1 241 ? -31.610 18.013 25.596 1.00 19.34 233 ILE A C 1
ATOM 1644 O O . ILE A 1 241 ? -31.030 16.934 25.778 1.00 19.31 233 ILE A O 1
ATOM 1649 N N . ALA A 1 242 ? -31.008 19.063 25.019 1.00 20.84 234 ALA A N 1
ATOM 1650 C CA . ALA A 1 242 ? -29.580 19.055 24.713 1.00 20.25 234 ALA A CA 1
ATOM 1651 C C . ALA A 1 242 ? -28.744 18.849 25.972 1.00 20.91 234 ALA A C 1
ATOM 1652 O O . ALA A 1 242 ? -27.765 18.095 25.952 1.00 18.63 234 ALA A O 1
ATOM 1654 N N . GLU A 1 243 ? -29.107 19.517 27.074 1.00 19.67 235 GLU A N 1
ATOM 1655 C CA . GLU A 1 243 ? -28.371 19.320 28.326 1.00 16.14 235 GLU A CA 1
ATOM 1656 C C . GLU A 1 243 ? -28.410 17.863 28.758 1.00 19.11 235 GLU A C 1
ATOM 1657 O O . GLU A 1 243 ? -27.404 17.316 29.224 1.00 20.69 235 GLU A O 1
ATOM 1663 N N . LEU A 1 244 ? -29.576 17.226 28.636 1.00 16.49 236 LEU A N 1
ATOM 1664 C CA . LEU A 1 244 ? -29.695 15.821 28.999 1.00 15.40 236 LEU A CA 1
ATOM 1665 C C . LEU A 1 244 ? -28.851 14.940 28.079 1.00 20.89 236 LEU A C 1
ATOM 1666 O O . LEU A 1 244 ? -28.188 14.005 28.543 1.00 19.43 236 LEU A O 1
ATOM 1671 N N . ALA A 1 245 ? -28.844 15.223 26.773 1.00 18.21 237 ALA A N 1
ATOM 1672 C CA . ALA A 1 245 ? -28.012 14.433 25.874 1.00 16.28 237 ALA A CA 1
ATOM 1673 C C . ALA A 1 245 ? -26.538 14.601 26.214 1.00 19.97 237 ALA A C 1
ATOM 1674 O O . ALA A 1 245 ? -25.769 13.629 26.188 1.00 17.49 237 ALA A O 1
ATOM 1676 N N . TRP A 1 246 ? -26.126 15.834 26.513 1.00 18.61 238 TRP A N 1
ATOM 1677 C CA . TRP A 1 246 ? -24.744 16.087 26.916 1.00 20.97 238 TRP A CA 1
ATOM 1678 C C . TRP A 1 246 ? -24.414 15.384 28.229 1.00 24.59 238 TRP A C 1
ATOM 1679 O O . TRP A 1 246 ? -23.354 14.753 28.351 1.00 18.21 238 TRP A O 1
ATOM 1690 N N . PHE A 1 247 ? -25.311 15.464 29.220 1.00 18.12 239 PHE A N 1
ATOM 1691 C CA . PHE A 1 247 ? -25.036 14.820 30.501 1.00 20.71 239 PHE A CA 1
ATOM 1692 C C . PHE A 1 247 ? -24.864 13.317 30.337 1.00 19.12 239 PHE A C 1
ATOM 1693 O O . PHE A 1 247 ? -23.917 12.729 30.872 1.00 20.68 239 PHE A O 1
ATOM 1701 N N . LEU A 1 248 ? -25.798 12.671 29.629 1.00 18.45 240 LEU A N 1
ATOM 1702 C CA . LEU A 1 248 ? -25.710 11.231 29.434 1.00 17.94 240 LEU A CA 1
ATOM 1703 C C . LEU A 1 248 ? -24.412 10.848 28.744 1.00 23.73 240 LEU A C 1
ATOM 1704 O O . LEU A 1 248 ? -23.842 9.785 29.024 1.00 23.16 240 LEU A O 1
ATOM 1709 N N . THR A 1 249 ? -23.924 11.699 27.844 1.00 18.44 241 THR A N 1
ATOM 1710 C CA . THR A 1 249 ? -22.690 11.385 27.136 1.00 16.13 241 THR A CA 1
ATOM 1711 C C . THR A 1 249 ? -21.462 11.577 28.018 1.00 19.97 241 THR A C 1
ATOM 1712 O O . THR A 1 249 ? -20.592 10.702 28.089 1.00 20.07 241 THR A O 1
ATOM 1716 N N . ALA A 1 250 ? -21.377 12.706 28.709 1.00 17.46 242 ALA A N 1
ATOM 1717 C CA . ALA A 1 250 ? -20.123 13.101 29.330 1.00 16.29 242 ALA A CA 1
ATOM 1718 C C . ALA A 1 250 ? -19.990 12.663 30.784 1.00 19.48 242 ALA A C 1
ATOM 1719 O O . ALA A 1 250 ? -18.863 12.555 31.282 1.00 22.94 242 ALA A O 1
ATOM 1721 N N . HIS A 1 251 ? -21.098 12.410 31.477 1.00 19.30 243 HIS A N 1
ATOM 1722 C CA . HIS A 1 251 ? -21.044 12.296 32.931 1.00 20.00 243 HIS A CA 1
ATOM 1723 C C . HIS A 1 251 ? -21.819 11.103 33.470 1.00 19.51 243 HIS A C 1
ATOM 1724 O O . HIS A 1 251 ? -22.114 11.066 34.671 1.00 23.59 243 HIS A O 1
ATOM 1731 N N . ALA A 1 252 ? -22.130 10.117 32.635 1.00 18.45 244 ALA A N 1
ATOM 1732 C CA . ALA A 1 252 ? -22.991 8.999 33.030 1.00 18.84 244 ALA A CA 1
ATOM 1733 C C . ALA A 1 252 ? -22.409 7.655 32.593 1.00 18.37 244 ALA A C 1
ATOM 1734 O O . ALA A 1 252 ? -23.060 6.890 31.878 1.00 17.61 244 ALA A O 1
ATOM 1736 N N . PRO A 1 253 ? -21.206 7.301 33.058 1.00 19.21 245 PRO A N 1
ATOM 1737 C CA . PRO A 1 253 ? -20.591 6.043 32.597 1.00 18.61 245 PRO A CA 1
ATOM 1738 C C . PRO A 1 253 ? -21.333 4.788 33.032 1.00 19.38 245 PRO A C 1
ATOM 1739 O O . PRO A 1 253 ? -21.034 3.711 32.502 1.00 16.97 245 PRO A O 1
ATOM 1743 N N . ALA A 1 254 ? -22.272 4.873 33.976 1.00 19.64 246 ALA A N 1
ATOM 1744 C CA . ALA A 1 254 ? -23.014 3.694 34.393 1.00 15.31 246 ALA A CA 1
ATOM 1745 C C . ALA A 1 254 ? -24.378 3.576 33.735 1.00 16.24 246 ALA A C 1
ATOM 1746 O O . ALA A 1 254 ? -25.071 2.588 33.977 1.00 19.24 246 ALA A O 1
ATOM 1748 N N . ILE A 1 255 ? -24.791 4.545 32.922 1.00 15.14 247 ILE A N 1
ATOM 1749 C CA . ILE A 1 255 ? -26.166 4.599 32.439 1.00 13.75 247 ILE A CA 1
ATOM 1750 C C . ILE A 1 255 ? -26.206 4.065 31.014 1.00 14.28 247 ILE A C 1
ATOM 1751 O O . ILE A 1 255 ? -25.579 4.627 30.106 1.00 17.10 247 ILE A O 1
ATOM 1756 N N . THR A 1 256 ? -26.948 2.978 30.813 1.00 14.73 248 THR A N 1
ATOM 1757 C CA . THR A 1 256 ? -27.155 2.436 29.476 1.00 15.08 248 THR A CA 1
ATOM 1758 C C . THR A 1 256 ? -28.483 1.696 29.472 1.00 14.05 248 THR A C 1
ATOM 1759 O O . THR A 1 256 ? -28.912 1.167 30.500 1.00 17.66 248 THR A O 1
ATOM 1763 N N . GLY A 1 257 ? -29.136 1.678 28.311 1.00 15.59 249 GLY A N 1
ATOM 1764 C CA . GLY A 1 257 ? -30.405 0.977 28.197 1.00 16.64 249 GLY A CA 1
ATOM 1765 C C . GLY A 1 257 ? -31.564 1.645 28.905 1.00 15.95 249 GLY A C 1
ATOM 1766 O O . GLY A 1 257 ? -32.548 0.974 29.239 1.00 16.55 249 GLY A O 1
ATOM 1767 N N . GLN A 1 258 ? -31.481 2.952 29.136 1.00 15.66 250 GLN A N 1
ATOM 1768 C CA . GLN A 1 258 ? -32.522 3.688 29.833 1.00 15.40 250 GLN A CA 1
ATOM 1769 C C . GLN A 1 258 ? -33.292 4.584 28.871 1.00 20.47 250 GLN A C 1
ATOM 1770 O O . GLN A 1 258 ? -32.766 5.027 27.843 1.00 17.42 250 GLN A O 1
ATOM 1776 N N . VAL A 1 259 ? -34.551 4.841 29.219 1.00 15.60 251 VAL A N 1
ATOM 1777 C CA . VAL A 1 259 ? -35.380 5.851 28.564 1.00 17.69 251 VAL A CA 1
ATOM 1778 C C . VAL A 1 259 ? -35.673 6.893 29.630 1.00 19.61 251 VAL A C 1
ATOM 1779 O O . VAL A 1 259 ? -36.389 6.604 30.598 1.00 19.44 251 VAL A O 1
ATOM 1783 N N . ILE A 1 260 ? -35.099 8.082 29.486 1.00 15.70 252 ILE A N 1
ATOM 1784 C CA A ILE A 1 260 ? -35.208 9.154 30.478 0.68 17.48 252 ILE A CA 1
ATOM 1785 C CA B ILE A 1 260 ? -35.235 9.126 30.493 0.32 18.01 252 ILE A CA 1
ATOM 1786 C C . ILE A 1 260 ? -36.328 10.091 30.054 1.00 20.58 252 ILE A C 1
ATOM 1787 O O . ILE A 1 260 ? -36.235 10.727 28.996 1.00 17.63 252 ILE A O 1
ATOM 1796 N N . ALA A 1 261 ? -37.374 10.196 30.870 1.00 18.23 253 ALA A N 1
ATOM 1797 C CA . ALA A 1 261 ? -38.523 11.041 30.549 1.00 18.22 253 ALA A CA 1
ATOM 1798 C C . ALA A 1 261 ? -38.323 12.435 31.140 1.00 21.32 253 ALA A C 1
ATOM 1799 O O . ALA A 1 261 ? -38.097 12.581 32.348 1.00 20.54 253 ALA A O 1
ATOM 1801 N N . ALA A 1 262 ? -38.399 13.454 30.287 1.00 17.25 254 ALA A N 1
ATOM 1802 C CA . ALA A 1 262 ? -38.286 14.856 30.679 1.00 19.90 254 ALA A CA 1
ATOM 1803 C C . ALA A 1 262 ? -39.535 15.521 30.111 1.00 17.80 254 ALA A C 1
ATOM 1804 O O . ALA A 1 262 ? -39.530 16.024 28.982 1.00 16.98 254 ALA A O 1
ATOM 1806 N N . GLU A 1 263 ? -40.624 15.484 30.887 1.00 16.36 255 GLU A N 1
ATOM 1807 C CA . GLU A 1 263 ? -41.937 15.803 30.342 1.00 14.29 255 GLU A CA 1
ATOM 1808 C C . GLU A 1 263 ? -42.751 16.681 31.277 1.00 14.74 255 GLU A C 1
ATOM 1809 O O . GLU A 1 263 ? -43.984 16.714 31.159 1.00 18.49 255 GLU A O 1
ATOM 1815 N N . ASN A 1 264 ? -42.097 17.369 32.211 1.00 16.03 256 ASN A N 1
ATOM 1816 C CA . ASN A 1 264 ? -42.743 18.380 33.047 1.00 17.19 256 ASN A CA 1
ATOM 1817 C C . ASN A 1 264 ? -43.853 17.791 33.915 1.00 19.13 256 ASN A C 1
ATOM 1818 O O . ASN A 1 264 ? -44.801 18.488 34.287 1.00 19.98 256 ASN A O 1
ATOM 1823 N N . GLY A 1 265 ? -43.733 16.509 34.256 1.00 17.09 257 GLY A N 1
ATOM 1824 C CA . GLY A 1 265 ? -44.670 15.865 35.154 1.00 15.68 257 GLY A CA 1
ATOM 1825 C C . GLY A 1 265 ? -45.889 15.243 34.503 1.00 19.23 257 GLY A C 1
ATOM 1826 O O . GLY A 1 265 ? -46.749 14.721 35.219 1.00 19.86 257 GLY A O 1
ATOM 1827 N N . LEU A 1 266 ? -46.008 15.282 33.172 1.00 17.13 258 LEU A N 1
ATOM 1828 C CA . LEU A 1 266 ? -47.234 14.789 32.548 1.00 17.78 258 LEU A CA 1
ATOM 1829 C C . LEU A 1 266 ? -47.531 13.337 32.920 1.00 19.02 258 LEU A C 1
ATOM 1830 O O . LEU A 1 266 ? -48.705 12.953 33.012 1.00 20.55 258 LEU A O 1
ATOM 1835 N N . LEU A 1 267 ? -46.496 12.520 33.142 1.00 20.14 259 LEU A N 1
ATOM 1836 C CA . LEU A 1 267 ? -46.722 11.125 33.519 1.00 19.41 259 LEU A CA 1
ATOM 1837 C C . LEU A 1 267 ? -47.399 11.002 34.877 1.00 21.33 259 LEU A C 1
ATOM 1838 O O . LEU A 1 267 ? -48.006 9.960 35.158 1.00 25.05 259 LEU A O 1
ATOM 1843 N N . LEU A 1 268 ? -47.324 12.038 35.717 1.00 18.28 260 LEU A N 1
ATOM 1844 C CA . LEU A 1 268 ? -48.005 12.011 37.006 1.00 19.74 260 LEU A CA 1
ATOM 1845 C C . LEU A 1 268 ? -49.503 12.250 36.890 1.00 28.86 260 LEU A C 1
ATOM 1846 O O . LEU A 1 268 ? -50.231 12.027 37.868 1.00 28.64 260 LEU A O 1
ATOM 1851 N N . GLY A 1 269 ? -49.977 12.703 35.733 1.00 30.58 261 GLY A N 1
ATOM 1852 C CA . GLY A 1 269 ? -51.393 12.952 35.532 1.00 38.24 261 GLY A CA 1
ATOM 1853 C C . GLY A 1 269 ? -51.687 14.419 35.295 1.00 48.86 261 GLY A C 1
ATOM 1854 O O . GLY A 1 269 ? -50.943 15.284 35.757 1.00 45.60 2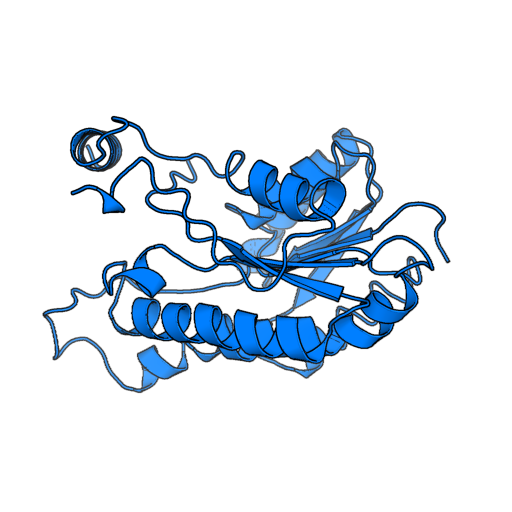61 GLY A O 1
#

Foldseek 3Di:
DDPAAEEEFAVCLAFLNLLLLQVVLLVAHAYEREDEDPVSVVSSVVSVVNSVVSPHHYDYAYAQLLDLVRLLVSVVVVCVVHVAHQEYEQPWFDAAADDAPPVVVDDPVRLCVRLSTQPVSLVSNCVSRLVRQLVRFDPPAAGEYEHEAAPLCVPVDDRYNSNNVSRVNVLVVQQVCQVVSPPRYAGEYEHEAAEDRPVVQQVLQVLAPQSHHHYSNVVSVVRVCCGPPPNPDHSYYHYDYRHNVVD

Secondary structure (DSSP, 8-state):
--SS-EEEEETTTSHHHHHHHHHHHHTT-EEEEEE-SGGGHHHHHHHHHHHHHTT--EEEEE--TTSHHHHHHHHHHHHHHHS---EEEE---------TT-GGG--HHHHHHHHIIIIIIHHHHHHHHHHHHHHH--SS--EEEEEE--HHHHHS-SS-HHHHHHHHHHHHHHHHHHHHHTTTEEEEEEEE--B----HHHHHHHHSTTS--B-HHHHHHHHHHHHHS-TT--S-EEEESTTGGG-

B-factor: mean 26.54, std 11.64, range [11.44, 84.0]

Solvent-accessible surface area: 11268 Å² total; per-residue (Å²): 160,25,112,37,38,0,0,0,0,3,28,0,9,74,29,31,1,18,20,0,0,54,53,0,1,109,39,44,16,0,0,0,0,3,2,109,54,116,100,37,79,122,45,0,53,81,14,40,59,92,0,146,127,37,65,7,91,2,13,45,2,62,9,46,8,3,127,46,75,42,0,98,109,0,12,86,64,0,33,102,120,10,44,34,0,2,0,0,0,3,21,22,44,36,55,122,120,7,75,57,122,20,159,127,110,33,67,102,157,7,78,132,98,0,87,114,30,1,14,54,0,6,78,18,0,0,91,7,0,20,84,32,0,101,134,21,19,64,114,131,93,18,0,0,0,0,0,15,2,14,9,2,18,78,74,44,66,40,29,0,71,2,40,7,57,1,11,23,28,0,17,89,34,0,83,52,19,5,177,107,16,53,102,82,1,14,0,0,0,0,0,8,14,67,45,51,114,87,87,78,56,70,69,71,30,111,70,2,55,116,115,98,24,2,146,21,62,60,1,0,84,34,1,31,88,2,3,31,117,4,110,98,51,50,14,87,44,52,41,33,16,10,9,43,92,153,79

Radius of gyration: 17.24 Å; Cα contacts (8 Å, |Δi|>4): 560; chains: 1; bounding box: 53×37×36 Å

CATH classification: 3.40.50.720